Protein AF-A0A9N9YQQ3-F1 (afdb_monomer)

Organism: NCBI:txid160324

Mean predicted aligned error: 7.27 Å

Radius of gyration: 22.2 Å; Cα contacts (8 Å, |Δi|>4): 503; chains: 1; bounding box: 56×52×65 Å

Sequence (344 aa):
MALLLPLSAPSDEVDISMISVTYGNVPRTHCARNVLTLFNVLEKELAWRRQAGKPEGYHVLQTSLPIVALGAEHPLEGEDLAADYFCGEDGLQNVYKAYPHFSPAKDWPKLFEDAGDVAVETVDATAGFTPSKHPAHHEMLRFLRENPENSIIIVAMGPFTGLRPYLAQHGFNHVISTHPIIKPSQVSSHPSAQSYFEQQIKPHVEAGSHLALWTSFFIMATFDQITSLQVTEKEPELSLHDPLTIWYAMTRDQGVWESTAKPEDLRVETTGEWTRGMHVVDKRNRKIADDGSTPTGVSSEAADNILGDDMGWLNPNKGNRINRLVKSPGVDVFREHWIQRVFG

Structure (mmCIF, N/CA/C/O backbone):
data_AF-A0A9N9YQQ3-F1
#
_entry.id   AF-A0A9N9YQQ3-F1
#
loop_
_atom_site.group_PDB
_atom_site.id
_atom_site.type_symbol
_atom_site.label_atom_id
_atom_site.label_alt_id
_atom_site.label_comp_id
_atom_site.label_asym_id
_atom_site.label_entity_id
_atom_site.label_seq_id
_atom_site.pdbx_PDB_ins_code
_atom_site.Cartn_x
_atom_site.Cartn_y
_atom_site.Cartn_z
_atom_site.occupancy
_atom_site.B_iso_or_equiv
_atom_site.auth_seq_id
_atom_site.auth_comp_id
_atom_site.auth_asym_id
_atom_site.auth_atom_id
_atom_site.pdbx_PDB_model_num
ATOM 1 N N . MET A 1 1 ? -4.977 3.570 3.234 1.00 90.56 1 MET A N 1
ATOM 2 C CA . MET A 1 1 ? -5.999 3.364 2.177 1.00 90.56 1 MET A CA 1
ATOM 3 C C . MET A 1 1 ? -5.897 1.996 1.510 1.00 90.56 1 MET A C 1
ATOM 5 O O . MET A 1 1 ? -6.887 1.285 1.519 1.00 90.56 1 MET A O 1
ATOM 9 N N . ALA A 1 2 ? -4.744 1.599 0.955 1.00 93.75 2 ALA A N 1
ATOM 10 C CA . ALA A 1 2 ? -4.643 0.366 0.160 1.00 93.75 2 ALA A CA 1
ATOM 11 C C . ALA A 1 2 ? -5.025 -0.914 0.920 1.00 93.75 2 ALA A C 1
ATOM 13 O O . ALA A 1 2 ? -5.801 -1.706 0.403 1.00 93.75 2 ALA A O 1
ATOM 14 N N . LEU A 1 3 ? -4.576 -1.061 2.175 1.00 96.19 3 LEU A N 1
ATOM 15 C CA . LEU A 1 3 ? -4.931 -2.202 3.031 1.00 96.19 3 LEU A CA 1
ATOM 16 C C . LEU A 1 3 ? -6.437 -2.328 3.305 1.00 96.19 3 LEU A C 1
ATOM 18 O O . LEU A 1 3 ? -6.908 -3.434 3.519 1.00 96.19 3 LEU A O 1
ATOM 22 N N . LEU A 1 4 ? -7.210 -1.236 3.270 1.00 96.25 4 LEU A N 1
ATOM 23 C CA . LEU A 1 4 ? -8.654 -1.303 3.527 1.00 96.25 4 LEU A CA 1
ATOM 24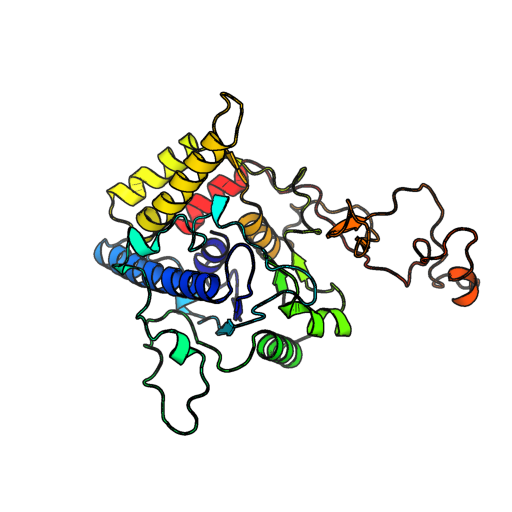 C C . LEU A 1 4 ? -9.404 -2.074 2.438 1.00 96.25 4 LEU A C 1
ATOM 26 O O . LEU A 1 4 ? -10.428 -2.678 2.736 1.00 96.25 4 LEU A O 1
ATOM 30 N N . LEU A 1 5 ? -8.905 -2.067 1.199 1.00 95.12 5 LEU A N 1
ATOM 31 C CA . LEU A 1 5 ? -9.570 -2.713 0.070 1.00 95.12 5 LEU A CA 1
ATOM 32 C C . LEU A 1 5 ? -9.603 -4.252 0.186 1.00 95.12 5 LEU A C 1
ATOM 34 O O . LEU A 1 5 ? -10.697 -4.804 0.152 1.00 95.12 5 LEU A O 1
ATOM 38 N N . PRO A 1 6 ? -8.476 -4.966 0.376 1.00 95.06 6 PRO A N 1
ATOM 39 C CA . PRO A 1 6 ? -8.510 -6.414 0.536 1.00 95.06 6 PRO A CA 1
ATOM 40 C C . PRO A 1 6 ? -9.105 -6.801 1.894 1.00 95.06 6 PRO A C 1
ATOM 42 O O . PRO A 1 6 ? -9.807 -7.796 1.975 1.00 95.06 6 PRO A O 1
ATOM 45 N N . LEU A 1 7 ? -8.913 -5.990 2.946 1.00 95.19 7 LEU A N 1
ATOM 46 C CA . LEU A 1 7 ? -9.498 -6.250 4.268 1.00 95.19 7 LEU A CA 1
ATOM 47 C C . LEU A 1 7 ? -11.031 -6.167 4.288 1.00 95.19 7 LEU A C 1
ATOM 49 O O . LEU A 1 7 ? -11.660 -6.822 5.108 1.00 95.19 7 LEU A O 1
ATOM 53 N N . SER A 1 8 ? -11.640 -5.364 3.414 1.00 94.25 8 SER A N 1
ATOM 54 C CA . SER A 1 8 ? -13.103 -5.257 3.298 1.00 94.25 8 SER A CA 1
ATOM 55 C C . SER A 1 8 ? -13.716 -6.319 2.380 1.00 94.25 8 SER A C 1
ATOM 57 O O . SER A 1 8 ? -14.940 -6.401 2.262 1.00 94.25 8 SER A O 1
ATOM 59 N N . ALA A 1 9 ? -12.892 -7.145 1.733 1.00 92.44 9 ALA A N 1
ATOM 60 C CA . ALA A 1 9 ? -13.360 -8.156 0.803 1.00 92.44 9 ALA A CA 1
ATOM 61 C C . ALA A 1 9 ? -14.051 -9.344 1.516 1.00 92.44 9 ALA A C 1
ATOM 63 O O . ALA A 1 9 ? -13.760 -9.651 2.680 1.00 92.44 9 ALA A O 1
ATOM 64 N N . PRO A 1 10 ? -14.974 -10.031 0.820 1.00 90.38 10 PRO A N 1
ATOM 65 C CA . PRO A 1 10 ? -15.400 -11.382 1.157 1.00 90.38 10 PRO A CA 1
ATOM 66 C C . PRO A 1 10 ? -14.213 -12.345 1.285 1.00 90.38 10 PRO A C 1
ATOM 68 O O . PRO A 1 10 ? -13.192 -12.185 0.616 1.00 90.38 10 PRO A O 1
ATOM 71 N N . SER A 1 11 ? -14.362 -13.364 2.130 1.00 88.31 11 SER A N 1
ATOM 72 C CA . SER A 1 11 ? -13.307 -14.345 2.413 1.00 88.31 11 SER A CA 1
ATOM 73 C C . SER A 1 11 ? -12.993 -15.289 1.246 1.00 88.31 11 SER A C 1
ATOM 75 O O . SER A 1 11 ? -11.980 -15.979 1.282 1.00 88.31 11 SER A O 1
ATOM 77 N N . ASP A 1 12 ? -13.838 -15.334 0.215 1.00 90.12 12 ASP A N 1
ATOM 78 C CA . ASP A 1 12 ? -13.637 -16.108 -1.012 1.00 90.12 12 ASP A CA 1
ATOM 79 C C . ASP A 1 12 ? -12.954 -15.313 -2.138 1.00 90.12 12 ASP A C 1
ATOM 81 O O . ASP A 1 12 ? -12.551 -15.905 -3.138 1.00 90.12 12 ASP A O 1
ATOM 85 N N . GLU A 1 13 ? -12.782 -13.994 -1.985 1.00 90.81 13 GLU A N 1
ATOM 86 C CA . GLU A 1 13 ? -12.113 -13.149 -2.985 1.00 90.81 13 GLU A CA 1
ATOM 87 C C . GLU A 1 13 ? -10.597 -13.033 -2.774 1.00 90.81 13 GLU A C 1
ATOM 89 O O . GLU A 1 13 ? -9.847 -12.900 -3.743 1.00 90.81 13 GLU A O 1
ATOM 94 N N . VAL A 1 14 ? -10.130 -13.028 -1.522 1.00 92.00 14 VAL A N 1
ATOM 95 C CA . VAL A 1 14 ? -8.714 -12.824 -1.194 1.00 92.00 14 VAL A CA 1
ATOM 96 C C . VAL A 1 14 ? -8.347 -13.497 0.124 1.00 92.00 14 VAL A C 1
ATOM 98 O O . VAL A 1 14 ? -9.094 -13.431 1.095 1.00 92.00 14 VAL A O 1
ATOM 101 N N . ASP A 1 15 ? -7.154 -14.087 0.159 1.00 92.06 15 ASP A N 1
ATOM 102 C CA . ASP A 1 15 ? -6.497 -14.552 1.379 1.00 92.06 15 ASP A CA 1
ATOM 103 C C . ASP A 1 15 ? -5.247 -13.695 1.624 1.00 92.06 15 ASP A C 1
ATOM 105 O O . ASP A 1 15 ? -4.371 -13.579 0.761 1.00 92.06 15 ASP A O 1
ATOM 109 N N . ILE A 1 16 ? -5.183 -13.043 2.787 1.00 93.81 16 ILE A N 1
ATOM 110 C CA . ILE A 1 16 ? -4.083 -12.148 3.150 1.00 93.81 16 ILE A CA 1
ATOM 111 C C . ILE A 1 16 ? -3.151 -12.896 4.101 1.00 93.81 16 ILE A C 1
ATOM 113 O O . ILE A 1 16 ? -3.308 -12.841 5.317 1.00 93.81 16 ILE A O 1
ATOM 117 N N . SER A 1 17 ? -2.125 -13.549 3.555 1.00 93.81 17 SER A N 1
ATOM 118 C CA . SER A 1 17 ? -1.187 -14.326 4.377 1.00 93.81 17 SER A CA 1
ATOM 119 C C . SER A 1 17 ? -0.317 -13.443 5.282 1.00 93.81 17 SER A C 1
ATOM 121 O O . SER A 1 17 ? -0.096 -13.768 6.451 1.00 93.81 17 SER A O 1
ATOM 123 N N . MET A 1 18 ? 0.183 -12.308 4.769 1.00 94.50 18 MET A N 1
ATOM 124 C CA . MET A 1 18 ? 0.981 -11.371 5.566 1.00 94.50 18 MET A CA 1
ATOM 125 C C . MET A 1 18 ? 0.889 -9.911 5.109 1.00 94.50 18 MET A C 1
ATOM 127 O O . MET A 1 18 ? 0.704 -9.606 3.933 1.00 94.50 18 MET A O 1
ATOM 131 N N . ILE A 1 19 ? 1.156 -9.008 6.050 1.00 96.50 19 ILE A N 1
ATOM 132 C CA . ILE A 1 19 ? 1.434 -7.587 5.861 1.00 96.50 19 ILE A CA 1
ATOM 133 C C . ILE A 1 19 ? 2.881 -7.337 6.310 1.00 96.50 19 ILE A C 1
ATOM 135 O O . ILE A 1 19 ? 3.200 -7.322 7.500 1.00 96.50 19 ILE A O 1
ATOM 139 N N . SER A 1 20 ? 3.774 -7.137 5.341 1.00 96.38 20 SER A N 1
ATOM 140 C CA . SER A 1 20 ? 5.166 -6.743 5.584 1.00 96.38 20 SER A CA 1
ATOM 141 C C . SER A 1 20 ? 5.276 -5.224 5.720 1.00 96.38 20 SER A C 1
ATOM 143 O O . SER A 1 20 ? 4.912 -4.495 4.798 1.00 96.38 20 SER A O 1
ATOM 145 N N . VAL A 1 21 ? 5.842 -4.739 6.826 1.00 96.50 21 VAL A N 1
ATOM 146 C CA . VAL A 1 21 ? 5.986 -3.301 7.103 1.00 96.50 21 VAL A CA 1
ATOM 147 C C . VAL A 1 21 ? 7.436 -2.853 6.950 1.00 96.50 21 VAL A C 1
ATOM 149 O O . VAL A 1 21 ? 8.302 -3.295 7.697 1.00 96.50 21 VAL A O 1
ATOM 152 N N . THR A 1 22 ? 7.711 -1.927 6.035 1.00 95.00 22 THR A N 1
ATOM 153 C CA . THR A 1 22 ? 9.050 -1.350 5.809 1.00 95.00 22 THR A CA 1
ATOM 154 C C . THR A 1 22 ? 9.044 0.164 6.035 1.00 95.00 22 THR A C 1
ATOM 156 O O . THR A 1 22 ? 7.980 0.788 6.067 1.00 95.00 22 THR A O 1
ATOM 159 N N . TYR A 1 23 ? 10.226 0.758 6.205 1.00 93.44 23 TYR A N 1
ATOM 160 C CA . TYR A 1 23 ? 10.408 2.210 6.110 1.00 93.44 23 TYR A CA 1
ATOM 161 C C . TYR A 1 23 ? 9.963 2.739 4.735 1.00 93.44 23 TYR A C 1
ATOM 163 O O . TYR A 1 23 ? 9.916 1.989 3.756 1.00 93.44 23 TYR A O 1
ATOM 171 N N . GLY A 1 24 ? 9.645 4.027 4.658 1.00 90.19 24 GLY A N 1
ATOM 172 C CA . GLY A 1 24 ? 9.222 4.685 3.424 1.00 90.19 24 GLY A CA 1
ATOM 173 C C . GLY A 1 24 ? 9.066 6.178 3.659 1.00 90.19 24 GLY A C 1
ATOM 174 O O . GLY A 1 24 ? 9.981 6.804 4.166 1.00 90.19 24 GLY A O 1
ATOM 175 N N . ASN A 1 25 ? 7.892 6.730 3.357 1.00 89.56 25 ASN A N 1
ATOM 176 C CA . ASN A 1 25 ? 7.567 8.145 3.600 1.00 89.56 25 ASN A CA 1
ATOM 177 C C . ASN A 1 25 ? 7.836 8.610 5.041 1.00 89.56 25 ASN A C 1
ATOM 179 O O . ASN A 1 25 ? 8.095 9.788 5.269 1.00 89.56 25 ASN A O 1
ATOM 183 N N . VAL A 1 26 ? 7.750 7.687 5.998 1.00 92.62 26 VAL A N 1
ATOM 184 C CA . VAL A 1 26 ? 8.093 7.888 7.405 1.00 92.62 26 VAL A CA 1
ATOM 185 C C . VAL A 1 26 ? 8.910 6.694 7.916 1.00 92.62 26 VAL A C 1
ATOM 187 O O . VAL A 1 26 ? 8.900 5.626 7.284 1.00 92.62 26 VAL A O 1
ATOM 190 N N . PRO A 1 27 ? 9.603 6.830 9.064 1.00 94.19 27 PRO A N 1
ATOM 191 C CA . PRO A 1 27 ? 10.321 5.721 9.684 1.00 94.19 27 PRO A CA 1
ATOM 192 C C . PRO A 1 27 ? 9.448 4.474 9.882 1.00 94.19 27 PRO A C 1
ATOM 194 O O . PRO A 1 27 ? 8.249 4.568 10.164 1.00 94.19 27 PRO A O 1
ATOM 197 N N . ARG A 1 28 ? 10.063 3.282 9.813 1.00 94.56 28 ARG A N 1
ATOM 198 C CA . ARG A 1 28 ? 9.365 1.984 9.940 1.00 94.56 28 ARG A CA 1
ATOM 199 C C . ARG A 1 28 ? 8.483 1.897 11.194 1.00 94.56 28 ARG A C 1
ATOM 201 O O . ARG A 1 28 ? 7.435 1.257 11.164 1.00 94.56 28 ARG A O 1
ATOM 208 N N . THR A 1 29 ? 8.888 2.530 12.293 1.00 94.12 29 THR A N 1
ATOM 209 C CA . THR A 1 29 ? 8.128 2.577 13.553 1.00 94.12 29 THR A CA 1
ATOM 210 C C . THR A 1 29 ? 6.772 3.270 13.397 1.00 94.12 29 THR A C 1
ATOM 212 O O . THR A 1 29 ? 5.775 2.761 13.909 1.00 94.12 29 THR A O 1
ATOM 215 N N . HIS A 1 30 ? 6.705 4.372 12.645 1.00 95.06 30 HIS A N 1
ATOM 216 C CA . HIS A 1 30 ? 5.452 5.047 12.299 1.00 95.06 30 HIS A CA 1
ATOM 217 C C . HIS A 1 30 ? 4.619 4.199 11.333 1.00 95.06 30 HIS A C 1
ATOM 219 O O . HIS A 1 30 ? 3.429 4.001 11.571 1.00 95.06 30 HIS A O 1
ATOM 225 N N . CYS A 1 31 ? 5.238 3.588 10.315 1.00 95.38 31 CYS A N 1
ATOM 226 C CA . CYS A 1 31 ? 4.540 2.655 9.421 1.00 95.38 31 CYS A CA 1
ATOM 227 C C . CYS A 1 31 ? 3.879 1.497 10.194 1.00 95.38 31 CYS A C 1
ATOM 229 O O . CYS A 1 31 ? 2.714 1.179 9.965 1.00 95.38 31 CYS A O 1
ATOM 231 N N . ALA A 1 32 ? 4.596 0.889 11.143 1.00 95.75 32 ALA A N 1
ATOM 232 C CA . ALA A 1 32 ? 4.079 -0.209 11.958 1.00 95.75 32 ALA A CA 1
ATOM 233 C C . ALA A 1 32 ? 2.940 0.260 12.865 1.00 95.75 32 ALA A C 1
ATOM 235 O O . ALA A 1 32 ? 1.876 -0.358 12.8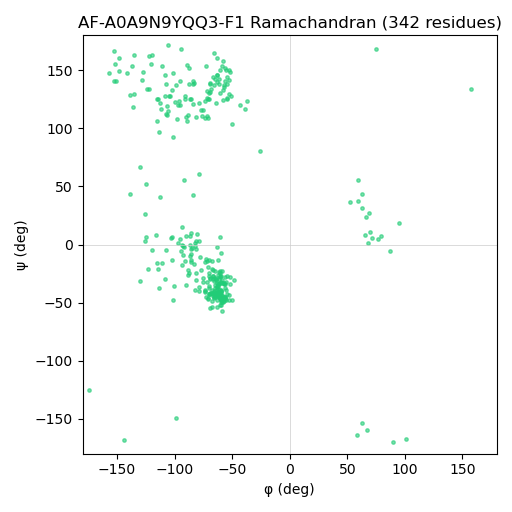98 1.00 95.75 32 ALA A O 1
ATOM 236 N N . ARG A 1 33 ? 3.113 1.404 13.533 1.00 95.38 33 ARG A N 1
ATOM 237 C CA . ARG A 1 33 ? 2.059 1.995 14.358 1.00 95.38 33 ARG A CA 1
ATOM 238 C C . ARG A 1 33 ? 0.814 2.357 13.540 1.00 95.38 33 ARG A C 1
ATOM 240 O O . ARG A 1 33 ? -0.289 2.200 14.060 1.00 95.38 33 ARG A O 1
ATOM 247 N N . ASN A 1 34 ? 0.952 2.763 12.276 1.00 96.50 34 ASN A N 1
ATOM 248 C CA . ASN A 1 34 ? -0.177 2.997 11.366 1.00 96.50 34 ASN A CA 1
ATOM 249 C C . ASN A 1 34 ? -0.953 1.713 11.059 1.00 96.50 34 ASN A C 1
ATOM 251 O O . ASN A 1 34 ? -2.181 1.733 11.087 1.00 96.50 34 ASN A O 1
ATOM 255 N N . VAL A 1 35 ? -0.260 0.595 10.821 1.00 96.44 35 VAL A N 1
ATOM 256 C CA . VAL A 1 35 ? -0.905 -0.715 10.617 1.00 96.44 35 VAL A CA 1
ATOM 257 C C . VAL A 1 35 ? -1.657 -1.157 11.874 1.00 96.44 35 VAL A C 1
ATOM 259 O O . VAL A 1 35 ? -2.810 -1.558 11.784 1.00 96.44 35 VAL A O 1
ATOM 262 N N . LEU A 1 36 ? -1.061 -1.017 13.059 1.00 95.12 36 LEU A N 1
ATOM 263 C CA . LEU A 1 36 ? -1.740 -1.356 14.316 1.00 95.12 36 LEU A CA 1
ATOM 264 C C . LEU A 1 36 ? -2.937 -0.436 14.597 1.00 95.12 36 LEU A C 1
ATOM 266 O O . LEU A 1 36 ? -3.992 -0.894 15.020 1.00 95.12 36 LEU A O 1
ATOM 270 N N . THR A 1 37 ? -2.791 0.862 14.321 1.00 95.94 37 THR A N 1
ATOM 271 C CA . THR A 1 37 ? -3.887 1.838 14.433 1.00 95.94 37 THR A CA 1
ATOM 272 C C . THR A 1 37 ? -5.043 1.465 13.506 1.00 95.94 37 THR A C 1
ATOM 274 O O . THR A 1 37 ? -6.193 1.549 13.919 1.00 95.94 37 THR A O 1
ATOM 277 N N . LEU A 1 38 ? -4.755 1.005 12.283 1.00 96.56 38 LEU A N 1
ATOM 278 C CA . LEU A 1 38 ? -5.773 0.509 11.356 1.00 96.56 38 LEU A CA 1
ATOM 279 C C . LEU A 1 38 ? -6.581 -0.642 11.973 1.00 96.56 38 LEU A C 1
ATOM 281 O O . LEU A 1 38 ? -7.807 -0.588 11.945 1.00 96.56 38 LEU A O 1
ATOM 285 N N . PHE A 1 39 ? -5.928 -1.645 12.565 1.00 95.62 39 PHE A N 1
ATOM 286 C CA . PHE A 1 39 ? -6.636 -2.756 13.210 1.00 95.62 39 PHE A CA 1
ATOM 287 C C . PHE A 1 39 ? -7.487 -2.302 14.406 1.00 95.62 39 PHE A C 1
ATOM 289 O O . PHE A 1 39 ? -8.652 -2.681 14.492 1.00 95.62 39 PHE A O 1
ATOM 296 N N . ASN A 1 40 ? -6.978 -1.400 15.251 1.00 94.69 40 ASN A N 1
ATOM 297 C CA . ASN A 1 40 ? -7.758 -0.812 16.348 1.00 94.69 40 ASN A CA 1
ATOM 298 C C . ASN A 1 40 ? -8.985 -0.022 15.857 1.00 94.69 40 ASN A C 1
ATOM 300 O O . ASN A 1 40 ? -10.035 -0.017 16.501 1.00 94.69 40 ASN A O 1
ATOM 304 N N . VAL A 1 41 ? -8.853 0.698 14.737 1.00 96.25 41 VAL A N 1
ATOM 305 C CA . VAL A 1 41 ? -9.969 1.426 14.113 1.00 96.25 41 VAL A CA 1
ATOM 306 C C . VAL A 1 41 ? -11.005 0.442 13.582 1.00 96.25 41 VAL A C 1
ATOM 308 O O . VAL A 1 41 ? -12.194 0.650 13.810 1.00 96.25 41 VAL A O 1
ATOM 311 N N . LEU A 1 42 ? -10.569 -0.633 12.919 1.00 95.69 42 LEU A N 1
ATOM 312 C CA . LEU A 1 42 ? -11.461 -1.669 12.400 1.00 95.69 42 LEU A CA 1
ATOM 313 C C . LEU A 1 42 ? -12.198 -2.403 13.521 1.00 95.69 42 LEU A C 1
ATOM 315 O O . LEU A 1 42 ? -13.402 -2.592 13.416 1.00 95.69 42 LEU A O 1
ATOM 319 N N . GLU A 1 43 ? -11.534 -2.736 14.627 1.00 94.00 43 GLU A N 1
ATOM 320 C CA . GLU A 1 43 ? -12.188 -3.337 15.796 1.00 94.00 43 GLU A CA 1
ATOM 321 C C . GLU A 1 43 ? -13.354 -2.462 16.294 1.00 94.00 43 GLU A C 1
ATOM 323 O O . GLU A 1 43 ? -14.480 -2.936 16.479 1.00 94.00 43 GLU A O 1
ATOM 328 N N . LYS A 1 44 ? -13.110 -1.153 16.441 1.00 95.06 44 LYS A N 1
ATOM 329 C CA . LYS A 1 44 ? -14.133 -0.183 16.858 1.00 95.06 44 LYS A CA 1
ATOM 330 C C . LYS A 1 44 ? -15.237 -0.031 15.816 1.00 95.06 44 LYS A C 1
ATOM 332 O O . LYS A 1 44 ? -16.409 0.029 16.182 1.00 95.06 44 LYS A O 1
ATOM 337 N N . GLU A 1 45 ? -14.881 0.018 14.536 1.00 96.44 45 GLU A N 1
ATOM 338 C CA . GLU A 1 45 ? -15.828 0.093 13.421 1.00 96.44 45 GLU A CA 1
ATOM 339 C C . GLU A 1 45 ? -16.771 -1.116 13.409 1.00 96.44 45 GLU A C 1
ATOM 341 O O . GLU A 1 45 ? -17.986 -0.940 13.348 1.00 96.44 45 GLU A O 1
ATOM 346 N N . LEU A 1 46 ? -16.239 -2.334 13.534 1.00 94.62 46 LEU A N 1
ATOM 347 C CA . LEU A 1 46 ? -17.030 -3.566 13.552 1.00 94.62 46 LEU A CA 1
ATOM 348 C C . LEU A 1 46 ? -17.937 -3.635 14.786 1.00 94.62 46 LEU A C 1
ATOM 350 O O . LEU A 1 46 ? -19.112 -3.994 14.676 1.00 94.62 46 LEU A O 1
ATOM 354 N N . ALA A 1 47 ? -17.436 -3.226 15.956 1.00 94.62 47 ALA A N 1
ATOM 355 C CA . ALA A 1 47 ? -18.246 -3.131 17.167 1.00 94.62 47 ALA A CA 1
ATOM 356 C C . ALA A 1 47 ? -19.410 -2.136 17.004 1.00 94.62 47 ALA A C 1
ATOM 358 O O . ALA A 1 47 ? -20.544 -2.453 17.371 1.00 94.62 47 ALA A O 1
ATOM 359 N N . TRP A 1 48 ? -19.154 -0.964 16.416 1.00 96.31 48 TRP A N 1
ATOM 360 C CA . TRP A 1 48 ? -20.188 0.027 16.117 1.00 96.31 48 TRP A CA 1
ATOM 361 C C . TRP A 1 48 ? -21.201 -0.489 15.083 1.00 96.31 48 TRP A C 1
ATOM 363 O O . TRP A 1 48 ? -22.405 -0.380 15.317 1.00 96.31 48 TRP A O 1
ATOM 373 N N . ARG A 1 49 ? -20.752 -1.120 13.986 1.00 95.75 49 ARG A N 1
ATOM 374 C CA . ARG A 1 49 ? -21.636 -1.716 12.964 1.00 95.75 49 ARG A CA 1
ATOM 375 C C . ARG A 1 49 ? -22.587 -2.741 13.581 1.00 95.75 49 ARG A C 1
ATOM 377 O O . ARG A 1 49 ? -23.793 -2.664 13.340 1.00 95.75 49 ARG A O 1
ATOM 384 N N . ARG A 1 50 ? -22.072 -3.627 14.444 1.00 95.06 50 ARG A N 1
ATOM 385 C CA . ARG A 1 50 ? -22.865 -4.630 15.174 1.00 95.06 50 ARG A CA 1
ATOM 386 C C . ARG A 1 50 ? -23.915 -3.990 16.081 1.00 95.06 50 ARG A C 1
ATOM 388 O O . ARG A 1 50 ? -25.071 -4.404 16.065 1.00 95.06 50 ARG A O 1
ATOM 395 N N . GLN A 1 51 ? -23.538 -2.965 16.846 1.00 96.19 51 GLN A N 1
ATOM 396 C CA . GLN A 1 51 ? -24.466 -2.233 17.720 1.00 96.19 51 GLN A CA 1
ATOM 397 C C . GLN A 1 51 ? -25.544 -1.479 16.928 1.00 96.19 51 GLN A C 1
ATOM 399 O O . GLN A 1 51 ? -26.687 -1.395 17.371 1.00 96.19 51 GLN A O 1
ATOM 404 N N . ALA A 1 52 ? -25.195 -0.963 15.749 1.00 94.69 52 ALA A N 1
ATOM 405 C CA . ALA A 1 52 ? -26.102 -0.246 14.860 1.00 94.69 52 ALA A CA 1
ATOM 406 C C . ALA A 1 52 ? -26.968 -1.166 13.972 1.00 94.69 52 ALA A C 1
ATOM 408 O O . ALA A 1 52 ? -27.762 -0.659 13.180 1.00 94.69 52 ALA A O 1
ATOM 409 N N . GLY A 1 53 ? -26.815 -2.495 14.061 1.00 94.19 53 GLY A N 1
ATOM 410 C CA . GLY A 1 53 ? -27.537 -3.458 13.219 1.00 94.19 53 GLY A CA 1
ATOM 411 C C . GLY A 1 53 ? -27.158 -3.400 11.734 1.00 94.19 53 GLY A C 1
ATOM 412 O O . GLY A 1 53 ? -27.962 -3.772 10.880 1.00 94.19 53 GLY A O 1
ATOM 413 N N . LYS A 1 54 ? -25.958 -2.903 11.412 1.00 91.69 54 LYS A N 1
ATOM 414 C CA . LYS A 1 54 ? -25.421 -2.843 10.046 1.00 91.69 54 LYS A CA 1
ATOM 415 C C . LYS A 1 54 ? -24.661 -4.130 9.706 1.00 91.69 54 LYS A C 1
ATOM 417 O O . LYS A 1 54 ? -24.129 -4.767 10.616 1.00 91.69 54 LYS A O 1
ATOM 422 N N . PRO A 1 55 ? -24.544 -4.497 8.416 1.00 90.81 55 PRO A N 1
ATOM 423 C CA . PRO A 1 55 ? -23.606 -5.531 7.997 1.00 90.81 55 PRO A CA 1
ATOM 424 C C . PRO A 1 55 ? -22.193 -5.194 8.486 1.00 90.81 55 PRO A C 1
ATOM 426 O O . PRO A 1 55 ? -21.687 -4.101 8.224 1.00 90.81 55 PRO A O 1
ATOM 429 N N . GLU A 1 56 ? -21.563 -6.123 9.209 1.00 88.94 56 GLU A N 1
ATOM 430 C CA . GLU A 1 56 ? -20.206 -5.921 9.732 1.00 88.94 56 GLU A CA 1
ATOM 431 C C . GLU A 1 56 ? -19.193 -5.759 8.587 1.00 88.94 56 GLU A C 1
ATOM 433 O O . GLU A 1 56 ? -18.322 -4.896 8.660 1.00 88.94 56 GLU A O 1
ATOM 438 N N . GLY A 1 57 ? -19.365 -6.510 7.491 1.00 90.38 57 GLY A N 1
ATOM 439 C CA . GLY A 1 57 ? -18.401 -6.539 6.391 1.00 90.38 57 GLY A CA 1
ATOM 440 C C . GLY A 1 57 ? -17.081 -7.180 6.823 1.00 90.38 57 GLY A C 1
ATOM 441 O O . GLY A 1 57 ? -17.041 -7.915 7.809 1.00 90.38 57 GLY A O 1
ATOM 442 N N . TYR A 1 58 ? -16.001 -6.909 6.082 1.00 93.06 58 TYR A N 1
ATOM 443 C CA . TYR A 1 58 ? -14.636 -7.323 6.447 1.00 93.06 58 TYR A CA 1
ATOM 444 C C . TYR A 1 58 ? -14.491 -8.827 6.753 1.00 93.06 58 TYR A C 1
ATOM 446 O O . TYR A 1 58 ? -13.742 -9.227 7.643 1.00 93.06 58 TYR A O 1
ATOM 454 N N . HIS A 1 59 ? -15.219 -9.682 6.024 1.00 89.75 59 HIS A N 1
ATOM 455 C CA . HIS A 1 59 ? -15.304 -11.117 6.320 1.00 89.75 59 HIS A CA 1
ATOM 456 C C . HIS A 1 59 ? -13.948 -11.830 6.252 1.00 89.75 59 HIS A C 1
ATOM 458 O O . HIS A 1 59 ? -13.744 -12.793 6.985 1.00 89.75 59 HIS A O 1
ATOM 464 N N . VAL A 1 60 ? -12.996 -11.337 5.450 1.00 89.31 60 VAL A N 1
ATOM 465 C CA . VAL A 1 60 ? -11.628 -11.881 5.427 1.00 89.31 60 VAL A CA 1
ATOM 466 C C . VAL A 1 60 ? -10.956 -11.843 6.806 1.00 89.31 60 VAL A C 1
ATOM 468 O O . VAL A 1 60 ? -10.242 -12.775 7.163 1.00 89.31 60 VAL A O 1
ATOM 471 N N . LEU A 1 61 ? -11.246 -10.828 7.632 1.00 87.50 61 LEU A N 1
ATOM 472 C CA . LEU A 1 61 ? -10.726 -10.721 9.001 1.00 87.50 61 LEU A CA 1
ATOM 473 C C . LEU A 1 61 ? -11.383 -11.701 9.976 1.00 87.50 61 LEU A C 1
ATOM 475 O O . LEU A 1 61 ? -10.865 -11.923 11.067 1.00 87.50 61 LEU A O 1
ATOM 479 N N . GLN A 1 62 ? -12.517 -12.289 9.595 1.00 82.19 62 GLN A N 1
ATOM 480 C CA . GLN A 1 62 ? -13.204 -13.313 10.379 1.00 82.19 62 GLN A CA 1
ATOM 481 C C . GLN A 1 62 ? -12.686 -14.721 10.053 1.00 82.19 62 GLN A C 1
ATOM 483 O O . GLN A 1 62 ? -12.847 -15.632 10.863 1.00 82.19 62 GLN A O 1
ATOM 488 N N . THR A 1 63 ? -12.071 -14.911 8.881 1.00 82.62 63 THR A N 1
ATOM 489 C CA . THR A 1 63 ? -11.604 -16.222 8.398 1.00 82.62 63 THR A CA 1
ATOM 490 C C . THR A 1 63 ? -10.090 -16.380 8.409 1.00 82.62 63 THR A C 1
ATOM 492 O O . THR A 1 63 ? -9.601 -17.495 8.565 1.00 82.62 63 THR A O 1
ATOM 495 N N . SER A 1 64 ? -9.345 -15.289 8.247 1.00 79.19 64 SER A N 1
ATOM 496 C CA . SER A 1 64 ? -7.884 -15.288 8.183 1.00 79.19 64 SER A CA 1
ATOM 497 C C . SER A 1 64 ? -7.324 -14.103 8.963 1.00 79.19 64 SER A C 1
ATOM 499 O O . SER A 1 64 ? -7.726 -12.960 8.745 1.00 79.19 64 SER A O 1
ATOM 501 N N . LEU A 1 65 ? -6.381 -14.372 9.865 1.00 87.31 65 LEU A N 1
ATOM 502 C CA . LEU A 1 65 ? -5.636 -13.332 10.567 1.00 87.31 65 LEU A CA 1
ATOM 503 C C . LEU A 1 65 ? -4.290 -13.147 9.862 1.00 87.31 65 LEU A C 1
ATOM 505 O O . LEU A 1 65 ? -3.427 -14.019 9.996 1.00 87.31 65 LEU A O 1
ATOM 509 N N . PRO A 1 66 ? -4.076 -12.040 9.129 1.00 93.38 66 PRO A N 1
ATOM 510 C CA . PRO A 1 66 ? -2.813 -11.821 8.446 1.00 93.38 66 PRO A CA 1
ATOM 511 C C . PRO A 1 66 ? -1.664 -11.747 9.450 1.00 93.38 66 PRO A C 1
ATOM 513 O O . PRO A 1 66 ? -1.784 -11.144 10.523 1.00 93.38 66 PRO A O 1
ATOM 516 N N . ILE A 1 67 ? -0.513 -12.302 9.077 1.00 95.00 67 ILE A N 1
ATOM 517 C CA . ILE A 1 67 ? 0.716 -12.079 9.835 1.00 95.00 67 ILE A CA 1
ATOM 518 C C . ILE A 1 67 ? 1.186 -10.644 9.601 1.00 95.00 67 ILE A C 1
ATOM 520 O O . ILE A 1 67 ? 1.410 -10.250 8.463 1.00 95.00 67 ILE A O 1
ATOM 524 N N . VAL A 1 68 ? 1.416 -9.855 10.646 1.00 96.69 68 VAL A N 1
ATOM 525 C CA . VAL A 1 68 ? 2.115 -8.566 10.520 1.00 96.69 68 VAL A CA 1
ATOM 526 C C . VAL A 1 68 ? 3.578 -8.792 10.863 1.00 96.69 68 VAL A C 1
ATOM 528 O O . VAL A 1 68 ? 3.887 -9.265 11.952 1.00 96.69 68 VAL A O 1
ATOM 531 N N . ALA A 1 69 ? 4.492 -8.453 9.957 1.00 96.19 69 ALA A N 1
ATOM 532 C CA . ALA A 1 69 ? 5.926 -8.638 10.173 1.00 96.19 69 ALA A CA 1
ATOM 533 C C . ALA A 1 69 ? 6.709 -7.355 9.896 1.00 96.19 69 ALA A C 1
ATOM 535 O O . ALA A 1 69 ? 6.428 -6.618 8.946 1.00 96.19 69 ALA A O 1
ATOM 536 N N . LEU A 1 70 ? 7.726 -7.100 10.719 1.00 96.25 70 LEU A N 1
ATOM 537 C CA . LEU A 1 70 ? 8.575 -5.920 10.600 1.00 96.25 70 LEU A CA 1
ATOM 538 C C . LEU A 1 70 ? 9.726 -6.190 9.622 1.00 96.25 70 LEU A C 1
ATOM 540 O O . LEU A 1 70 ? 10.461 -7.170 9.742 1.00 96.25 70 LEU A O 1
ATOM 544 N N . GLY A 1 71 ? 9.846 -5.332 8.616 1.00 95.12 71 GLY A N 1
ATOM 545 C CA . GLY A 1 71 ? 10.862 -5.362 7.570 1.00 95.12 71 GLY A CA 1
ATOM 546 C C . GLY A 1 71 ? 12.014 -4.392 7.835 1.00 95.12 71 GLY A C 1
ATOM 547 O O . GLY A 1 71 ? 12.375 -4.127 8.979 1.00 95.12 71 GLY A O 1
ATOM 548 N N . ALA A 1 72 ? 12.605 -3.873 6.759 1.00 93.88 72 ALA A N 1
ATOM 549 C CA . ALA A 1 72 ? 13.776 -3.003 6.827 1.00 93.88 72 ALA A CA 1
ATOM 550 C C . ALA A 1 72 ? 13.472 -1.646 7.484 1.00 93.88 72 ALA A C 1
ATOM 552 O O . ALA A 1 72 ? 12.398 -1.075 7.281 1.00 93.88 72 ALA A O 1
ATOM 553 N N . GLU A 1 73 ? 14.437 -1.126 8.245 1.00 92.81 73 GLU A N 1
ATOM 554 C CA . GLU A 1 73 ? 14.375 0.193 8.897 1.00 92.81 73 GLU A CA 1
ATOM 555 C C . GLU A 1 73 ? 14.884 1.337 8.021 1.00 92.81 73 GLU A C 1
ATOM 557 O O . GLU A 1 73 ? 14.433 2.462 8.198 1.00 92.81 73 GLU A O 1
ATOM 562 N N . HIS A 1 74 ? 15.776 1.026 7.081 1.00 92.25 74 HIS A N 1
ATOM 563 C CA . HIS A 1 74 ? 16.550 1.981 6.288 1.00 92.25 74 HIS A CA 1
ATOM 564 C C . HIS A 1 74 ? 16.816 1.405 4.888 1.00 92.25 74 HIS A C 1
ATOM 566 O O . HIS A 1 74 ? 16.717 0.180 4.710 1.00 92.25 74 HIS A O 1
ATOM 572 N N . PRO A 1 75 ? 17.159 2.233 3.883 1.00 91.56 75 PRO A N 1
ATOM 573 C CA . PRO A 1 75 ? 17.589 1.745 2.577 1.00 91.56 75 PRO A CA 1
ATOM 574 C C . PRO A 1 75 ? 18.878 0.929 2.652 1.00 91.56 75 PRO A C 1
ATOM 576 O O . PRO A 1 75 ? 19.649 1.025 3.601 1.00 91.56 75 PRO A O 1
ATOM 579 N N . LEU A 1 76 ? 19.123 0.120 1.613 1.00 89.19 76 LEU A N 1
ATOM 580 C CA . LEU A 1 76 ? 20.397 -0.602 1.468 1.00 89.19 76 LEU A CA 1
ATOM 581 C C . LEU A 1 76 ? 21.580 0.363 1.346 1.00 89.19 76 LEU A C 1
ATOM 583 O O . LEU A 1 76 ? 22.684 0.050 1.778 1.00 89.19 76 LEU A O 1
ATOM 587 N N . GLU A 1 77 ? 21.336 1.505 0.711 1.00 85.62 77 GLU A N 1
ATOM 588 C CA . GLU A 1 77 ? 22.306 2.557 0.461 1.00 85.62 77 GLU A CA 1
ATOM 589 C C . GLU A 1 77 ? 21.562 3.878 0.238 1.00 85.62 77 GLU A C 1
ATOM 591 O O . GLU A 1 77 ? 20.481 3.888 -0.357 1.00 85.62 77 GLU A O 1
ATOM 596 N N . GLY A 1 78 ? 22.170 4.990 0.649 1.00 82.06 78 GLY A N 1
ATOM 597 C CA . GLY A 1 78 ? 21.624 6.334 0.477 1.00 82.06 78 GLY A CA 1
ATOM 598 C C . GLY A 1 78 ? 20.976 6.877 1.746 1.00 82.06 78 GLY A C 1
ATOM 599 O O . GLY A 1 78 ? 21.176 6.344 2.836 1.00 82.06 78 GLY A O 1
ATOM 600 N N . GLU A 1 79 ? 20.240 7.972 1.587 1.00 80.06 79 GLU A N 1
ATOM 601 C CA . GLU A 1 79 ? 19.555 8.658 2.681 1.00 80.06 79 GLU A CA 1
ATOM 602 C C . GLU A 1 79 ? 18.166 8.067 2.928 1.00 80.06 79 GLU A C 1
ATOM 604 O O . GLU A 1 79 ? 17.521 7.539 2.015 1.00 80.06 79 GLU A O 1
ATOM 609 N N . ASP A 1 80 ? 17.703 8.171 4.173 1.00 81.50 80 ASP A N 1
ATOM 610 C CA . ASP A 1 80 ? 16.343 7.796 4.529 1.00 81.50 80 ASP A CA 1
ATOM 611 C C . ASP A 1 80 ? 15.330 8.652 3.769 1.00 81.50 80 ASP A C 1
ATOM 613 O O . ASP A 1 80 ? 15.470 9.867 3.622 1.00 81.50 80 ASP A O 1
ATOM 617 N N . LEU A 1 81 ? 14.272 7.996 3.301 1.00 75.81 81 LEU A N 1
ATOM 618 C CA . LEU A 1 81 ? 13.137 8.687 2.715 1.00 75.81 81 LEU A CA 1
ATOM 619 C C . LEU A 1 81 ? 12.395 9.445 3.824 1.00 75.81 81 LEU A C 1
ATOM 621 O O . LEU A 1 81 ? 12.076 8.878 4.868 1.00 75.81 81 LEU A O 1
ATOM 625 N N . ALA A 1 82 ? 12.095 10.717 3.577 1.00 75.19 82 ALA A N 1
ATOM 626 C CA . ALA A 1 82 ? 11.273 11.539 4.454 1.00 75.19 82 ALA A CA 1
ATOM 627 C C . ALA A 1 82 ? 10.273 12.336 3.611 1.00 75.19 82 ALA A C 1
ATOM 629 O O . ALA A 1 82 ? 10.645 13.132 2.749 1.00 75.19 82 ALA A O 1
ATOM 630 N N . ALA A 1 83 ? 8.988 12.087 3.843 1.00 76.12 83 ALA A N 1
ATOM 631 C CA . ALA A 1 83 ? 7.876 12.820 3.245 1.00 76.12 83 ALA A CA 1
ATOM 632 C C . ALA A 1 83 ? 6.927 13.362 4.328 1.00 76.12 83 ALA A C 1
ATOM 634 O O . ALA A 1 83 ? 5.739 13.568 4.085 1.00 76.12 83 ALA A O 1
ATOM 635 N N . ASP A 1 84 ? 7.454 13.595 5.528 1.00 77.50 84 ASP A N 1
ATOM 636 C CA . ASP A 1 84 ? 6.753 14.185 6.670 1.00 77.50 84 ASP A CA 1
ATOM 637 C C . ASP A 1 84 ? 6.245 15.607 6.383 1.00 77.50 84 ASP A C 1
ATOM 639 O O . ASP A 1 84 ? 5.176 15.985 6.858 1.00 77.50 84 ASP A O 1
ATOM 643 N N . TYR A 1 85 ? 6.933 16.361 5.520 1.00 78.44 85 TYR A N 1
ATOM 644 C CA . TYR A 1 85 ? 6.449 17.650 5.012 1.00 78.44 85 TYR A CA 1
ATOM 645 C C . TYR A 1 85 ? 5.114 17.541 4.256 1.00 78.44 85 TYR A C 1
ATOM 647 O O . TYR A 1 85 ? 4.380 18.523 4.173 1.00 78.44 85 TYR A O 1
ATOM 655 N N . PHE A 1 86 ? 4.812 16.381 3.661 1.00 81.38 86 PHE A N 1
ATOM 656 C CA . PHE A 1 86 ? 3.585 16.151 2.899 1.00 81.38 86 PHE A CA 1
ATOM 657 C C . PHE A 1 86 ? 2.563 15.363 3.715 1.00 81.38 86 PHE A C 1
ATOM 659 O O . PHE A 1 86 ? 1.405 15.753 3.780 1.00 81.38 86 PHE A O 1
ATOM 666 N N . CYS A 1 87 ? 2.983 14.273 4.355 1.00 80.94 87 CYS A N 1
ATOM 667 C CA . CYS A 1 87 ? 2.098 13.351 5.062 1.00 80.94 87 CYS A CA 1
ATOM 668 C C . CYS A 1 87 ? 2.011 13.603 6.577 1.00 80.94 87 CYS A C 1
ATOM 670 O O . CYS A 1 87 ? 1.354 12.826 7.261 1.00 80.94 87 CYS A O 1
ATOM 672 N N . GLY A 1 88 ? 2.683 14.614 7.131 1.00 88.00 88 GLY A N 1
ATOM 673 C CA . GLY A 1 88 ? 2.842 14.797 8.578 1.00 88.00 88 GLY A CA 1
ATOM 674 C C . GLY A 1 88 ? 3.848 13.823 9.211 1.00 88.00 88 GLY A C 1
ATOM 675 O O . GLY A 1 88 ? 4.251 12.835 8.599 1.00 88.00 88 GLY A O 1
ATOM 676 N N . GLU A 1 89 ? 4.232 14.076 10.468 1.00 89.31 89 GLU A N 1
ATOM 677 C CA . GLU A 1 89 ? 5.277 13.312 11.185 1.00 89.31 89 GLU A CA 1
ATOM 678 C C . GLU A 1 89 ? 4.970 11.808 11.290 1.00 89.31 89 GLU A C 1
ATOM 680 O O . GLU A 1 89 ? 5.873 10.975 11.276 1.00 89.31 89 GLU A O 1
ATOM 685 N N . ASP A 1 90 ? 3.692 11.442 11.404 1.00 91.25 90 ASP A N 1
ATOM 686 C CA . ASP A 1 90 ? 3.253 10.046 11.486 1.00 91.25 90 ASP A CA 1
ATOM 687 C C . ASP A 1 90 ? 2.900 9.417 10.132 1.00 91.25 90 ASP A C 1
ATOM 689 O O . ASP A 1 90 ? 2.544 8.237 10.070 1.00 91.25 90 ASP A O 1
ATOM 693 N N . GLY A 1 91 ? 3.000 10.179 9.044 1.00 91.50 91 GLY A N 1
ATOM 694 C CA . GLY A 1 91 ? 2.651 9.734 7.702 1.00 91.50 91 GLY A CA 1
ATOM 695 C C . GLY A 1 91 ? 1.145 9.696 7.423 1.00 91.50 91 GLY A C 1
ATOM 696 O O . GLY A 1 91 ? 0.759 9.240 6.348 1.00 91.50 91 GLY A O 1
ATOM 697 N N . LEU A 1 92 ? 0.302 10.149 8.362 1.00 93.69 92 LEU A N 1
ATOM 698 C CA . LEU A 1 92 ? -1.159 10.238 8.255 1.00 93.69 92 LEU A CA 1
ATOM 699 C C . LEU A 1 92 ? -1.694 11.555 8.855 1.00 93.69 92 LEU A C 1
ATOM 701 O O . LEU A 1 92 ? -2.696 11.576 9.565 1.00 93.69 92 LEU A O 1
ATOM 705 N N . GLN A 1 93 ? -1.033 12.670 8.559 1.00 92.81 93 GLN A N 1
ATOM 706 C CA . GLN A 1 93 ? -1.415 14.037 8.928 1.00 92.81 93 GLN A CA 1
ATOM 707 C C . GLN A 1 93 ? -1.534 14.267 10.442 1.00 92.81 93 GLN A C 1
ATOM 709 O O . GLN A 1 93 ? -2.391 15.014 10.911 1.00 92.81 93 GLN A O 1
ATOM 714 N N . ASN A 1 94 ? -0.647 13.651 11.229 1.00 93.31 94 ASN A N 1
ATOM 715 C CA . ASN A 1 94 ? -0.626 13.735 12.692 1.00 93.31 94 ASN A CA 1
ATOM 716 C C . ASN A 1 94 ? -1.890 13.159 13.361 1.00 93.31 94 ASN A C 1
ATOM 718 O O . ASN A 1 94 ? -2.295 13.612 14.442 1.00 93.31 94 ASN A O 1
ATOM 722 N N . VAL A 1 95 ? -2.508 12.140 12.755 1.00 92.75 95 VAL A N 1
ATOM 723 C CA . VAL A 1 95 ? -3.690 11.452 13.291 1.00 92.75 95 VAL A CA 1
ATOM 724 C C . VAL A 1 95 ? -3.479 10.924 14.711 1.00 92.75 95 VAL A C 1
ATOM 726 O O . VAL A 1 95 ? -4.431 10.872 15.486 1.00 92.75 95 VAL A O 1
ATOM 729 N N . TYR A 1 96 ? -2.243 10.609 15.115 1.00 91.94 96 TYR A N 1
ATOM 730 C CA . TYR A 1 96 ? -1.956 10.195 16.495 1.00 91.94 96 TYR A CA 1
ATOM 731 C C . TYR A 1 96 ? -2.262 11.285 17.524 1.00 91.94 96 TYR A C 1
ATOM 733 O O . TYR A 1 96 ? -2.649 10.974 18.652 1.00 91.94 96 TYR A O 1
ATOM 741 N N . LYS A 1 97 ? -2.050 12.555 17.154 1.00 92.81 97 LYS A N 1
ATOM 742 C CA . LYS A 1 97 ? -2.310 13.714 18.017 1.00 92.81 97 LYS A CA 1
ATOM 743 C C . LYS A 1 97 ? -3.806 14.039 18.031 1.00 92.81 97 LYS A C 1
ATOM 745 O O . LYS A 1 97 ? -4.343 14.335 19.093 1.00 92.81 97 LYS A O 1
ATOM 750 N N . ALA A 1 98 ? -4.473 13.938 16.880 1.00 94.12 98 ALA A N 1
ATOM 751 C CA . ALA A 1 98 ? -5.899 14.236 16.742 1.00 94.12 98 ALA A CA 1
ATOM 752 C C . ALA A 1 98 ? -6.810 13.155 17.356 1.00 94.12 98 ALA A C 1
ATOM 754 O O . ALA A 1 98 ? -7.782 13.477 18.037 1.00 94.12 98 ALA A O 1
ATOM 755 N N . TYR A 1 99 ? -6.474 11.875 17.169 1.00 94.44 99 TYR A N 1
ATOM 756 C CA . TYR A 1 99 ? -7.269 10.731 17.626 1.00 94.44 99 TYR A CA 1
ATOM 757 C C . TYR A 1 99 ? -6.414 9.713 18.400 1.00 94.44 99 TYR A C 1
ATOM 759 O O . TYR A 1 99 ? -6.232 8.570 17.967 1.00 94.44 99 TYR A O 1
ATOM 767 N N . PRO A 1 100 ? -5.904 10.078 19.592 1.00 94.06 100 PRO A N 1
ATOM 768 C CA . PRO A 1 100 ? -5.022 9.207 20.370 1.00 94.06 100 PRO A CA 1
ATOM 769 C C . PRO A 1 100 ? -5.685 7.888 20.794 1.00 94.06 100 PRO A C 1
ATOM 771 O O . PRO A 1 100 ? -4.990 6.902 21.002 1.00 94.06 100 PRO A O 1
ATOM 774 N N . HIS A 1 101 ? -7.018 7.839 20.878 1.00 92.94 101 HIS A N 1
ATOM 775 C CA . HIS A 1 101 ? -7.779 6.636 21.233 1.00 92.94 101 HIS A CA 1
ATOM 776 C C . HIS A 1 101 ? -7.815 5.561 20.133 1.00 92.94 101 HIS A C 1
ATOM 778 O O . HIS A 1 101 ? -8.248 4.440 20.402 1.00 92.94 101 HIS A O 1
ATOM 784 N N . PHE A 1 102 ? -7.393 5.887 18.907 1.00 93.56 102 PHE A N 1
ATOM 785 C CA . PHE A 1 102 ? -7.172 4.895 17.854 1.00 93.56 102 PHE A CA 1
ATOM 786 C C . PHE A 1 102 ? -5.756 4.315 17.892 1.00 93.56 102 PHE A C 1
ATOM 788 O O . PHE A 1 102 ? -5.541 3.194 17.435 1.00 93.56 102 PHE A O 1
ATOM 795 N N . SER A 1 103 ? -4.787 5.043 18.458 1.00 90.62 103 SER A N 1
ATOM 796 C CA . SER A 1 103 ? -3.411 4.552 18.554 1.00 90.62 103 SER A CA 1
ATOM 797 C C . SER A 1 103 ? -3.319 3.295 19.427 1.00 90.62 103 SER A C 1
ATOM 799 O O . SER A 1 103 ? -4.027 3.199 20.431 1.00 90.62 103 SER A O 1
ATOM 801 N N . PRO A 1 104 ? -2.415 2.355 19.102 1.00 91.44 104 PRO A N 1
ATOM 802 C CA . PRO A 1 104 ? -2.126 1.225 19.977 1.00 91.44 104 PRO A CA 1
ATOM 803 C C . PRO A 1 104 ? -1.477 1.676 21.292 1.00 91.44 104 PRO A C 1
ATOM 805 O O . PRO A 1 104 ? -0.970 2.799 21.410 1.00 91.44 104 PRO A O 1
ATOM 808 N N . ALA A 1 105 ? -1.461 0.770 22.273 1.00 89.38 105 ALA A N 1
ATOM 809 C CA . ALA A 1 105 ? -0.741 0.956 23.530 1.00 89.38 105 ALA A CA 1
ATOM 810 C C . ALA A 1 105 ? 0.746 1.263 23.282 1.00 89.38 105 ALA A C 1
ATOM 812 O O . ALA A 1 105 ? 1.328 0.834 22.287 1.00 89.38 105 ALA A O 1
ATOM 813 N N . LYS A 1 106 ? 1.382 2.027 24.179 1.00 87.62 106 LYS A N 1
ATOM 814 C CA . LYS A 1 106 ? 2.758 2.526 23.974 1.00 87.62 106 LYS A CA 1
ATOM 815 C C . LYS A 1 106 ? 3.807 1.417 23.858 1.00 87.62 106 LYS A C 1
ATOM 817 O O . LYS A 1 106 ? 4.845 1.636 23.245 1.00 87.62 106 LYS A O 1
ATOM 822 N N . ASP A 1 107 ? 3.547 0.263 24.449 1.00 88.75 107 ASP A N 1
ATOM 823 C CA . ASP A 1 107 ? 4.417 -0.908 24.481 1.00 88.75 107 ASP A CA 1
ATOM 824 C C . ASP A 1 107 ? 4.134 -1.915 23.357 1.00 88.75 107 ASP A C 1
ATOM 826 O O . ASP A 1 107 ? 4.685 -3.015 23.371 1.00 88.75 107 ASP A O 1
ATOM 830 N N . TRP A 1 108 ? 3.380 -1.508 22.327 1.00 90.81 108 TRP A N 1
ATOM 831 C CA . TRP A 1 108 ? 3.168 -2.296 21.113 1.00 90.81 108 TRP A CA 1
ATOM 832 C C . TRP A 1 108 ? 4.443 -2.882 20.472 1.00 90.81 108 TRP A C 1
ATOM 834 O O . TRP A 1 108 ? 4.322 -3.958 19.888 1.00 90.81 108 TRP A O 1
ATOM 844 N N . PRO A 1 109 ? 5.658 -2.281 20.553 1.00 91.00 109 PRO A N 1
ATOM 845 C CA . PRO A 1 109 ? 6.848 -2.901 19.963 1.00 91.00 109 PRO A CA 1
ATOM 846 C C . PRO A 1 109 ? 7.151 -4.294 20.528 1.00 91.00 109 PRO A C 1
ATOM 848 O O . PRO A 1 1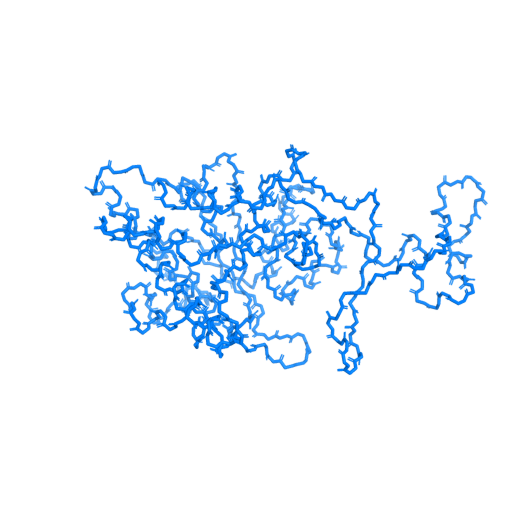09 ? 7.581 -5.168 19.778 1.00 91.00 109 PRO A O 1
ATOM 851 N N . LYS A 1 110 ? 6.808 -4.547 21.801 1.00 90.00 110 LYS A N 1
ATOM 852 C CA . LYS A 1 110 ? 6.973 -5.857 22.453 1.00 90.00 110 LYS A CA 1
ATOM 853 C C . LYS A 1 110 ? 6.178 -6.970 21.765 1.00 90.00 110 LYS A C 1
ATOM 855 O O . LYS A 1 110 ? 6.538 -8.143 21.858 1.00 90.00 110 LYS A O 1
ATOM 860 N N . LEU A 1 111 ? 5.123 -6.622 21.019 1.00 89.25 111 LEU A N 1
ATOM 861 C CA . LEU A 1 111 ? 4.363 -7.581 20.213 1.00 89.25 111 LEU A CA 1
ATOM 862 C C . LEU A 1 111 ? 5.233 -8.258 19.152 1.00 89.25 111 LEU A C 1
ATOM 864 O O . LEU A 1 111 ? 4.937 -9.388 18.780 1.00 89.25 111 LEU A O 1
ATOM 868 N N . PHE A 1 112 ? 6.328 -7.635 18.721 1.00 91.00 112 PHE A N 1
ATOM 869 C CA . PHE A 1 112 ? 7.221 -8.150 17.679 1.00 91.00 112 PHE A CA 1
ATOM 870 C C . PHE A 1 112 ? 8.568 -8.653 18.216 1.00 91.00 112 PHE A C 1
ATOM 872 O O . PHE A 1 112 ? 9.361 -9.203 17.460 1.00 91.00 112 PHE A O 1
ATOM 879 N N . GLU A 1 113 ? 8.830 -8.490 19.513 1.00 86.69 113 GLU A N 1
ATOM 880 C CA . GLU A 1 113 ? 10.057 -8.958 20.162 1.00 86.69 113 GLU A CA 1
ATOM 881 C C . GLU A 1 113 ? 9.940 -10.433 20.553 1.00 86.69 113 GLU A C 1
ATOM 883 O O . GLU A 1 113 ? 8.898 -10.873 21.049 1.00 86.69 113 GLU A O 1
ATOM 888 N N . ASP A 1 114 ? 11.001 -11.203 20.327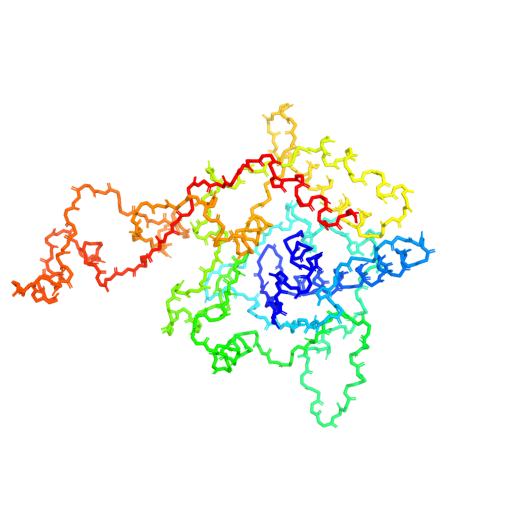 1.00 70.00 114 ASP A N 1
ATOM 889 C CA . ASP A 1 114 ? 11.081 -12.599 20.749 1.00 70.00 114 ASP A CA 1
ATOM 890 C C . ASP A 1 114 ? 11.290 -12.644 22.273 1.00 70.00 114 ASP A C 1
ATOM 892 O O . ASP A 1 114 ? 12.327 -12.219 22.780 1.00 70.00 114 ASP A O 1
ATOM 896 N N . ALA A 1 115 ? 10.277 -13.069 23.028 1.00 54.06 115 ALA A N 1
ATOM 897 C CA . ALA A 1 115 ? 10.274 -12.942 24.489 1.00 54.06 115 ALA A CA 1
ATOM 898 C C . ALA A 1 115 ? 11.039 -14.060 25.223 1.00 54.06 115 ALA A C 1
ATOM 900 O O . ALA A 1 115 ? 11.070 -14.080 26.456 1.00 54.06 115 ALA A O 1
ATOM 901 N N . GLY A 1 116 ? 11.652 -15.001 24.495 1.00 53.19 116 GLY A N 1
ATOM 902 C CA . GLY A 1 116 ? 12.105 -16.263 25.085 1.00 53.19 116 GLY A CA 1
ATOM 903 C C . GLY A 1 116 ? 10.943 -17.033 25.735 1.00 53.19 116 GLY A C 1
ATOM 904 O O . GLY A 1 116 ? 9.779 -16.719 25.501 1.00 53.19 116 GLY A O 1
ATOM 905 N N . ASP A 1 117 ? 11.246 -18.022 26.585 1.00 42.97 117 ASP A N 1
ATOM 906 C CA . ASP A 1 117 ? 10.269 -18.885 27.292 1.00 42.97 117 ASP A CA 1
ATOM 907 C C . ASP A 1 117 ? 9.281 -18.143 28.229 1.00 42.97 117 ASP A C 1
ATOM 909 O O . ASP A 1 117 ? 8.511 -18.767 28.963 1.00 42.97 117 ASP A O 1
ATOM 913 N N . VAL A 1 118 ? 9.274 -16.808 28.238 1.00 42.25 118 VAL A N 1
ATOM 914 C CA . VAL A 1 118 ? 8.272 -16.021 28.952 1.00 42.25 118 VAL A CA 1
ATOM 915 C C . VAL A 1 118 ? 7.103 -15.790 28.006 1.00 42.25 118 VAL A C 1
ATOM 917 O O . VAL A 1 118 ? 7.192 -14.997 27.071 1.00 42.25 118 VAL A O 1
ATOM 920 N N . ALA A 1 119 ? 6.001 -16.496 28.261 1.00 40.19 119 ALA A N 1
ATOM 921 C CA . ALA A 1 119 ? 4.734 -16.292 27.577 1.00 40.19 119 ALA A CA 1
ATOM 922 C C . ALA A 1 119 ? 4.373 -14.798 27.595 1.00 40.19 119 ALA A C 1
ATOM 924 O O . ALA A 1 119 ? 3.963 -14.261 28.625 1.00 40.19 119 ALA A O 1
ATOM 925 N N . VAL A 1 120 ? 4.553 -14.121 26.457 1.00 44.47 120 VAL A N 1
ATOM 926 C CA . VAL A 1 120 ? 3.904 -12.832 26.217 1.00 44.47 120 VAL A CA 1
ATOM 927 C C . VAL A 1 120 ? 2.422 -13.115 26.362 1.00 44.47 120 VAL A C 1
ATOM 929 O O . VAL A 1 120 ? 1.924 -14.036 25.705 1.00 44.47 120 VAL A O 1
ATOM 932 N N . GLU A 1 121 ? 1.749 -12.381 27.251 1.00 42.81 121 GLU A N 1
ATOM 933 C CA . GLU A 1 121 ? 0.292 -12.402 27.330 1.00 42.81 121 GLU A CA 1
ATOM 934 C C . GLU A 1 121 ? -0.243 -12.359 25.904 1.00 42.81 121 GLU A C 1
ATOM 936 O O . GLU A 1 121 ? 0.129 -11.494 25.107 1.00 42.81 121 GLU A O 1
ATOM 941 N N . THR A 1 122 ? -0.990 -13.411 25.578 1.00 45.25 122 THR A N 1
ATOM 942 C CA . THR A 1 122 ? -1.554 -13.691 24.266 1.00 45.25 122 THR A CA 1
ATOM 943 C C . THR A 1 122 ? -1.996 -12.394 23.621 1.00 45.25 122 THR A C 1
ATOM 945 O O . THR A 1 122 ? -2.789 -11.669 24.221 1.00 45.25 122 THR A O 1
ATOM 948 N N . VAL A 1 123 ? -1.471 -12.114 22.423 1.00 49.56 123 VAL A N 1
ATOM 949 C CA . VAL A 1 123 ? -2.025 -11.109 21.510 1.00 49.56 123 VAL A CA 1
ATOM 950 C C . VAL A 1 123 ? -3.532 -11.234 21.625 1.00 49.56 123 VAL A C 1
ATOM 952 O O . VAL A 1 123 ? -4.054 -12.331 21.405 1.00 49.56 123 VAL A O 1
ATOM 955 N N . ASP A 1 124 ? -4.184 -10.174 22.105 1.00 51.53 124 ASP A N 1
ATOM 956 C CA . ASP A 1 124 ? -5.610 -10.227 22.392 1.00 51.53 124 ASP A CA 1
ATOM 957 C C . ASP A 1 124 ? -6.301 -10.771 21.138 1.00 51.53 124 ASP A C 1
ATOM 959 O O . ASP A 1 124 ? -6.020 -10.316 20.025 1.00 51.53 124 ASP A O 1
ATOM 963 N N . ALA A 1 125 ? -7.129 -11.806 21.291 1.00 48.03 125 ALA A N 1
ATOM 964 C CA . ALA A 1 125 ? -7.725 -12.534 20.165 1.00 48.03 125 ALA A CA 1
ATOM 965 C C . ALA A 1 125 ? -8.592 -11.621 19.264 1.00 48.03 125 ALA A C 1
ATOM 967 O O . ALA A 1 125 ? -9.052 -12.029 18.200 1.00 48.03 125 ALA A O 1
ATOM 968 N N . THR A 1 126 ? -8.800 -10.379 19.702 1.00 54.44 126 THR A N 1
ATOM 969 C CA . THR A 1 126 ? -9.504 -9.261 19.078 1.00 54.44 126 THR A CA 1
ATOM 970 C C . THR A 1 126 ? -8.649 -8.426 18.116 1.00 54.44 126 THR A C 1
ATOM 972 O O . THR A 1 126 ? -9.213 -7.660 17.338 1.00 54.44 126 THR A O 1
ATOM 975 N N . ALA A 1 127 ? -7.317 -8.572 18.109 1.00 68.12 127 ALA A N 1
ATOM 976 C CA . ALA A 1 127 ? -6.409 -7.665 17.397 1.00 68.12 127 ALA A CA 1
ATOM 977 C C . ALA A 1 127 ? -6.520 -7.716 15.861 1.00 68.12 127 ALA A C 1
ATOM 979 O O . ALA A 1 127 ? -5.993 -6.839 15.186 1.00 68.12 127 ALA A O 1
ATOM 980 N N . GLY A 1 128 ? -7.181 -8.723 15.280 1.00 87.06 128 GLY A N 1
ATOM 981 C CA . GLY A 1 128 ? -7.385 -8.820 13.828 1.00 87.06 128 GLY A CA 1
ATOM 982 C C . GLY A 1 128 ? -6.123 -9.151 13.014 1.00 87.06 128 GLY A C 1
ATOM 983 O O . GLY A 1 128 ? -6.184 -9.177 11.789 1.00 87.06 128 GLY A O 1
ATOM 984 N N . PHE A 1 129 ? -4.991 -9.436 13.668 1.00 92.69 129 PHE A N 1
ATOM 985 C CA . PHE A 1 129 ? -3.744 -9.883 13.041 1.00 92.69 129 PHE A CA 1
ATOM 986 C C . PHE A 1 129 ? -2.899 -10.736 13.994 1.00 92.69 129 PHE A C 1
ATOM 988 O O . PHE A 1 129 ? -3.120 -10.742 15.204 1.00 92.69 129 PHE A O 1
ATOM 995 N N . THR A 1 130 ? -1.887 -11.418 13.452 1.00 92.94 130 THR A N 1
ATOM 996 C CA . THR A 1 130 ? -0.866 -12.129 14.242 1.00 92.94 130 THR A CA 1
ATOM 997 C C . THR A 1 130 ? 0.498 -11.443 14.093 1.00 92.94 130 THR A C 1
ATOM 999 O O . THR A 1 130 ? 1.030 -11.396 12.985 1.00 92.94 130 THR A O 1
ATOM 1002 N N . PRO A 1 131 ? 1.105 -10.881 15.153 1.00 93.69 131 PRO A N 1
ATOM 1003 C CA . PRO A 1 131 ? 2.438 -10.298 15.062 1.00 93.69 131 PRO A CA 1
ATOM 1004 C C . PRO A 1 131 ? 3.500 -11.387 14.885 1.00 93.69 131 PRO A C 1
ATOM 1006 O O . PRO A 1 131 ? 3.563 -12.349 15.650 1.00 93.69 131 PRO A O 1
ATOM 1009 N N . SER A 1 132 ? 4.374 -11.211 13.899 1.00 93.69 132 SER A N 1
ATOM 1010 C CA . SER A 1 132 ? 5.541 -12.065 13.705 1.00 93.69 132 SER A CA 1
ATOM 1011 C C . SER A 1 132 ? 6.701 -11.633 14.593 1.00 93.69 132 SER A C 1
ATOM 1013 O O . SER A 1 132 ? 7.010 -10.446 14.703 1.00 93.69 132 SER A O 1
ATOM 1015 N N . LYS A 1 133 ? 7.394 -12.621 15.161 1.00 92.81 133 LYS A N 1
ATOM 1016 C CA . LYS A 1 133 ? 8.684 -12.438 15.843 1.00 92.81 133 LYS A CA 1
ATOM 1017 C C . LYS A 1 133 ? 9.870 -12.491 14.881 1.00 92.81 133 LYS A C 1
ATOM 1019 O O . LYS A 1 133 ? 11.003 -12.205 15.256 1.00 92.81 133 LYS A O 1
ATOM 1024 N N . HIS A 1 134 ? 9.621 -12.861 13.628 1.00 93.75 134 HIS A N 1
ATOM 1025 C CA . HIS A 1 134 ? 10.639 -12.966 12.600 1.00 93.75 134 HIS A CA 1
ATOM 1026 C C . HIS A 1 134 ? 10.611 -11.748 11.667 1.00 93.75 134 HIS A C 1
ATOM 1028 O O . HIS A 1 134 ? 9.541 -11.202 11.372 1.00 93.75 134 HIS A O 1
ATOM 1034 N N . PRO A 1 135 ? 11.776 -11.333 11.136 1.00 94.06 135 PRO A N 1
ATOM 1035 C CA . PRO A 1 135 ? 11.836 -10.307 10.106 1.00 94.06 135 PRO A CA 1
ATOM 1036 C C . PRO A 1 135 ? 10.953 -10.653 8.903 1.00 94.06 135 PRO A C 1
ATOM 1038 O O . PRO A 1 135 ? 10.900 -11.805 8.469 1.00 94.06 135 PRO A O 1
ATOM 1041 N N . ALA A 1 136 ? 10.326 -9.645 8.296 1.00 95.12 136 ALA A N 1
ATOM 1042 C CA . ALA A 1 136 ? 9.357 -9.852 7.219 1.00 95.12 136 ALA A CA 1
ATOM 1043 C C . ALA A 1 136 ? 9.907 -10.648 6.022 1.00 95.12 136 ALA A C 1
ATOM 1045 O O . ALA A 1 136 ? 9.188 -11.438 5.420 1.00 95.12 136 ALA A O 1
ATOM 1046 N N . HIS A 1 137 ? 11.192 -10.492 5.694 1.00 92.62 137 HIS A N 1
ATOM 1047 C CA . HIS A 1 137 ? 11.820 -11.250 4.610 1.00 92.62 137 HIS A CA 1
ATOM 1048 C C . HIS A 1 137 ? 11.993 -12.745 4.936 1.00 92.62 137 HIS A C 1
ATOM 1050 O O . HIS A 1 137 ? 11.985 -13.561 4.020 1.00 92.62 137 HIS A O 1
ATOM 1056 N N . HIS A 1 138 ? 12.107 -13.130 6.212 1.00 93.69 138 HIS A N 1
ATOM 1057 C CA . HIS A 1 138 ? 12.112 -14.539 6.615 1.00 93.69 138 HIS A CA 1
ATOM 1058 C C . HIS A 1 138 ? 10.716 -15.155 6.502 1.00 93.69 138 HIS A C 1
ATOM 1060 O O . HIS A 1 138 ? 10.583 -16.235 5.935 1.00 93.69 138 HIS A O 1
ATOM 1066 N N . GLU A 1 139 ? 9.684 -14.453 6.980 1.00 94.62 139 GLU A N 1
ATOM 1067 C CA . GLU A 1 139 ? 8.283 -14.875 6.833 1.00 94.62 139 GLU A CA 1
ATOM 1068 C C . GLU A 1 139 ? 7.908 -15.052 5.359 1.00 94.62 139 GLU A C 1
ATOM 1070 O O . GLU A 1 139 ? 7.363 -16.078 4.969 1.00 94.62 139 GLU A O 1
ATOM 1075 N N . MET A 1 140 ? 8.288 -14.096 4.512 1.00 91.88 140 MET A N 1
ATOM 1076 C CA . MET A 1 140 ? 8.047 -14.152 3.071 1.00 91.88 140 MET A CA 1
ATOM 1077 C C . MET A 1 140 ? 8.699 -15.378 2.421 1.00 91.88 140 MET A C 1
ATOM 1079 O O . MET A 1 140 ? 8.038 -16.111 1.691 1.00 91.88 140 MET A O 1
ATOM 1083 N N . LEU A 1 141 ? 9.975 -15.651 2.722 1.00 90.94 141 LEU A N 1
ATOM 1084 C CA . LEU A 1 141 ? 10.663 -16.850 2.229 1.00 90.94 141 LEU A CA 1
ATOM 1085 C C . LEU A 1 141 ? 10.065 -18.147 2.799 1.00 90.94 141 LEU A C 1
ATOM 1087 O O . LEU A 1 141 ? 10.083 -19.167 2.110 1.00 90.94 141 LEU A O 1
ATOM 1091 N N . ARG A 1 142 ? 9.536 -18.126 4.033 1.00 93.56 142 ARG A N 1
ATOM 1092 C CA . ARG A 1 142 ? 8.804 -19.259 4.617 1.00 93.56 142 ARG A CA 1
ATOM 1093 C C . ARG A 1 142 ? 7.540 -19.542 3.811 1.00 93.56 142 ARG A C 1
ATOM 1095 O O . ARG A 1 142 ? 7.388 -20.655 3.319 1.00 93.56 142 ARG A O 1
ATOM 1102 N N . PHE A 1 143 ? 6.697 -18.532 3.604 1.00 92.38 143 PHE A N 1
ATOM 1103 C CA . PHE A 1 143 ? 5.459 -18.670 2.840 1.00 92.38 143 PHE A CA 1
ATOM 1104 C C . PHE A 1 143 ? 5.707 -19.199 1.426 1.00 92.38 143 PHE A C 1
ATOM 1106 O O . PHE A 1 143 ? 5.033 -20.132 1.002 1.00 92.38 143 PHE A O 1
ATOM 1113 N N . LEU A 1 144 ? 6.711 -18.677 0.721 1.00 89.19 144 LEU A N 1
ATOM 1114 C CA . LEU A 1 144 ? 7.056 -19.143 -0.627 1.00 89.19 144 LEU A CA 1
ATOM 1115 C C . LEU A 1 144 ? 7.530 -20.598 -0.668 1.00 89.19 144 LEU A C 1
ATOM 1117 O O . LEU A 1 144 ? 7.342 -21.271 -1.674 1.00 89.19 144 LEU A O 1
ATOM 1121 N N . ARG A 1 145 ? 8.156 -21.087 0.407 1.00 90.62 145 ARG A N 1
ATOM 1122 C CA . ARG A 1 145 ? 8.594 -22.483 0.518 1.00 90.62 145 ARG A CA 1
ATOM 1123 C C . ARG A 1 145 ? 7.445 -23.424 0.879 1.00 90.62 145 ARG A C 1
ATOM 1125 O O . ARG A 1 145 ? 7.444 -24.571 0.449 1.00 90.62 145 ARG A O 1
ATOM 1132 N N . GLU A 1 146 ? 6.526 -22.961 1.719 1.00 94.12 146 GLU A N 1
ATOM 1133 C CA . GLU A 1 146 ? 5.418 -23.761 2.258 1.00 94.12 146 GLU A CA 1
ATOM 1134 C C . GLU A 1 146 ? 4.218 -23.845 1.310 1.00 94.12 146 GLU A C 1
ATOM 1136 O O . GLU A 1 146 ? 3.373 -24.723 1.474 1.00 94.12 146 GLU A O 1
ATOM 1141 N N . ASN A 1 147 ? 4.145 -22.962 0.314 1.00 92.38 147 ASN A N 1
ATOM 1142 C CA . ASN A 1 147 ? 3.046 -22.904 -0.639 1.00 92.38 147 ASN A CA 1
ATOM 1143 C C . ASN A 1 147 ? 3.489 -23.338 -2.048 1.00 92.38 147 ASN A C 1
ATOM 1145 O O . ASN A 1 147 ? 4.668 -23.216 -2.385 1.00 92.38 147 ASN A O 1
ATOM 1149 N N . PRO A 1 148 ? 2.564 -23.849 -2.885 1.00 92.44 148 PRO A N 1
ATOM 1150 C CA . PRO A 1 148 ? 2.872 -24.219 -4.261 1.00 92.44 148 PRO A CA 1
ATOM 1151 C C . PRO A 1 148 ? 3.470 -23.070 -5.082 1.00 92.44 148 PRO A C 1
ATOM 1153 O O . PRO A 1 148 ? 3.169 -21.893 -4.882 1.00 92.44 148 PRO A O 1
ATOM 1156 N N . GLU A 1 149 ? 4.280 -23.420 -6.080 1.00 85.88 149 GLU A N 1
ATOM 1157 C CA . GLU A 1 149 ? 4.794 -22.439 -7.033 1.00 85.88 149 GLU A CA 1
ATOM 1158 C C . GLU A 1 149 ? 3.634 -21.689 -7.712 1.00 85.88 149 GLU A C 1
ATOM 1160 O O . GLU A 1 149 ? 2.613 -22.283 -8.065 1.00 85.88 149 GLU A O 1
ATOM 1165 N N . ASN A 1 150 ? 3.795 -20.379 -7.917 1.00 82.62 150 ASN A N 1
ATOM 1166 C CA . ASN A 1 150 ? 2.787 -19.482 -8.494 1.00 82.62 150 ASN A CA 1
ATOM 1167 C C . ASN A 1 150 ? 1.501 -19.273 -7.662 1.00 82.62 150 ASN A C 1
ATOM 1169 O O . ASN A 1 150 ? 0.579 -18.632 -8.170 1.00 82.62 150 ASN A O 1
ATOM 1173 N N . SER A 1 151 ? 1.409 -19.752 -6.414 1.00 89.25 151 SER A N 1
ATOM 1174 C CA . SER A 1 151 ? 0.201 -19.559 -5.588 1.00 89.25 151 SER A CA 1
ATOM 1175 C C . SER A 1 151 ? 0.219 -18.295 -4.721 1.00 89.25 151 SER A C 1
ATOM 1177 O O . SER A 1 151 ? -0.820 -17.904 -4.200 1.00 89.25 151 SER A O 1
ATOM 1179 N N . ILE A 1 152 ? 1.380 -17.653 -4.554 1.00 90.88 152 ILE A N 1
ATOM 1180 C CA . ILE A 1 152 ? 1.534 -16.421 -3.769 1.00 90.88 152 ILE A CA 1
ATOM 1181 C C . ILE A 1 152 ? 1.758 -15.240 -4.703 1.00 90.88 152 ILE A C 1
ATOM 1183 O O . ILE A 1 152 ? 2.531 -15.319 -5.656 1.00 90.88 152 ILE A O 1
ATOM 1187 N N . ILE A 1 153 ? 1.106 -14.121 -4.394 1.00 91.62 153 ILE A N 1
ATOM 1188 C CA . ILE A 1 153 ? 1.299 -12.840 -5.069 1.00 91.62 153 ILE A CA 1
ATOM 1189 C C . ILE A 1 153 ? 1.875 -11.861 -4.053 1.00 91.62 153 ILE A C 1
ATOM 1191 O O . ILE A 1 153 ? 1.283 -11.628 -3.002 1.00 91.62 153 ILE A O 1
ATOM 1195 N N . ILE A 1 154 ? 3.016 -11.258 -4.375 1.00 92.88 154 ILE A N 1
ATOM 1196 C CA . ILE A 1 154 ? 3.619 -10.207 -3.558 1.00 92.88 154 ILE A CA 1
ATOM 1197 C C . ILE A 1 154 ? 3.172 -8.863 -4.122 1.00 92.88 154 ILE A C 1
ATOM 1199 O O . ILE A 1 154 ? 3.475 -8.544 -5.271 1.00 92.88 154 ILE A O 1
ATOM 1203 N N . VAL A 1 155 ? 2.484 -8.054 -3.314 1.00 94.12 155 VAL A N 1
ATOM 1204 C CA . VAL A 1 155 ? 2.084 -6.695 -3.702 1.00 94.12 155 VAL A CA 1
ATOM 1205 C C . VAL A 1 155 ? 2.933 -5.662 -2.965 1.00 94.12 155 VAL A C 1
ATOM 1207 O O . VAL A 1 155 ? 2.822 -5.497 -1.752 1.00 94.12 155 VAL A O 1
ATOM 1210 N N . ALA A 1 156 ? 3.794 -4.960 -3.700 1.00 92.31 156 ALA A N 1
ATOM 1211 C CA . ALA A 1 156 ? 4.769 -4.018 -3.162 1.00 92.31 156 ALA A CA 1
ATOM 1212 C C . ALA A 1 156 ? 4.354 -2.558 -3.409 1.00 92.31 156 ALA A C 1
ATOM 1214 O O . ALA A 1 156 ? 4.328 -2.093 -4.550 1.00 92.31 156 ALA A O 1
ATOM 1215 N N . MET A 1 157 ? 4.074 -1.828 -2.326 1.00 90.69 157 MET A N 1
ATOM 1216 C CA . MET A 1 157 ? 3.610 -0.425 -2.329 1.00 90.69 157 MET A CA 1
ATOM 1217 C C . MET A 1 157 ? 4.607 0.541 -1.658 1.00 90.69 157 MET A C 1
ATOM 1219 O O . MET A 1 157 ? 4.307 1.700 -1.416 1.00 90.69 157 MET A O 1
ATOM 1223 N N . GLY A 1 158 ? 5.805 0.063 -1.321 1.00 89.12 158 GLY A N 1
ATOM 1224 C CA . GLY A 1 158 ? 6.863 0.855 -0.694 1.00 89.12 158 GLY A CA 1
ATOM 1225 C C . GLY A 1 158 ? 8.242 0.436 -1.202 1.00 89.12 158 GLY A C 1
ATOM 1226 O O . GLY A 1 158 ? 8.326 -0.325 -2.169 1.00 89.12 158 GLY A O 1
ATOM 1227 N N . PRO A 1 159 ? 9.331 0.897 -0.562 1.00 90.44 159 PRO A N 1
ATOM 1228 C CA . PRO A 1 159 ? 10.690 0.524 -0.942 1.00 90.44 159 PRO A CA 1
ATOM 1229 C C . PRO A 1 159 ? 10.909 -0.995 -0.984 1.00 90.44 159 PRO A C 1
ATOM 1231 O O . PRO A 1 159 ? 10.493 -1.731 -0.089 1.00 90.44 159 PRO A O 1
ATOM 1234 N N . PHE A 1 160 ? 11.625 -1.479 -2.004 1.00 89.75 160 PHE A N 1
ATOM 1235 C CA . PHE A 1 160 ? 11.845 -2.919 -2.231 1.00 89.75 160 PHE A CA 1
ATOM 1236 C C . PHE A 1 160 ? 12.948 -3.529 -1.358 1.00 89.75 160 PHE A C 1
ATOM 1238 O O . PHE A 1 160 ? 13.330 -4.681 -1.555 1.00 89.75 160 PHE A O 1
ATOM 1245 N N . THR A 1 161 ? 13.461 -2.794 -0.374 1.00 90.50 161 THR A N 1
ATOM 1246 C CA . THR A 1 161 ? 14.572 -3.219 0.489 1.00 90.50 161 THR A CA 1
ATOM 1247 C C . THR A 1 161 ? 14.321 -4.584 1.133 1.00 90.50 161 THR A C 1
ATOM 1249 O O . THR A 1 161 ? 15.196 -5.451 1.111 1.00 90.50 161 THR A O 1
ATOM 1252 N N . GLY A 1 162 ? 13.101 -4.821 1.628 1.00 86.56 162 GLY A N 1
ATOM 1253 C CA . GLY A 1 162 ? 12.702 -6.110 2.206 1.00 86.56 162 GLY A CA 1
ATOM 1254 C C . GLY A 1 162 ? 12.543 -7.250 1.190 1.00 86.56 162 GLY A C 1
ATOM 1255 O O . GLY A 1 162 ? 12.605 -8.413 1.577 1.00 86.56 162 GLY A O 1
ATOM 1256 N N . LEU A 1 163 ? 12.381 -6.938 -0.100 1.00 88.19 163 LEU A N 1
ATOM 1257 C CA . LEU A 1 163 ? 12.214 -7.921 -1.176 1.00 88.19 163 LEU A CA 1
ATOM 1258 C C . LEU A 1 163 ? 13.546 -8.416 -1.744 1.00 88.19 163 LEU A C 1
ATOM 1260 O O . LEU A 1 163 ? 13.553 -9.375 -2.507 1.00 88.19 163 LEU A O 1
ATOM 1264 N N . ARG A 1 164 ? 14.686 -7.803 -1.398 1.00 87.38 164 ARG A N 1
ATOM 1265 C CA . ARG A 1 164 ? 15.995 -8.162 -1.976 1.00 87.38 164 ARG A CA 1
ATOM 1266 C C . ARG A 1 164 ? 16.298 -9.671 -1.934 1.00 87.38 164 ARG A C 1
ATOM 1268 O O . ARG A 1 164 ? 16.701 -10.193 -2.972 1.00 87.38 164 ARG A O 1
ATOM 1275 N N . PRO A 1 165 ? 16.115 -10.392 -0.806 1.00 84.94 165 PRO A N 1
ATOM 1276 C CA . PRO A 1 165 ? 16.395 -11.830 -0.764 1.00 84.94 165 PRO A CA 1
ATOM 1277 C C . PRO A 1 165 ? 15.514 -12.630 -1.728 1.00 84.94 165 PRO A C 1
ATOM 1279 O O . PRO A 1 165 ? 15.986 -13.587 -2.332 1.00 84.94 165 PRO A O 1
ATOM 1282 N N . TYR A 1 166 ? 14.261 -12.201 -1.897 1.00 84.12 166 TYR A N 1
ATOM 1283 C CA . TYR A 1 166 ? 13.313 -12.795 -2.830 1.00 84.12 166 TYR A CA 1
ATOM 1284 C C . TYR A 1 166 ? 13.710 -12.532 -4.287 1.00 84.12 166 TYR A C 1
ATOM 1286 O O . TYR A 1 166 ? 13.895 -13.470 -5.060 1.00 84.12 166 TYR A O 1
ATOM 1294 N N . LEU A 1 167 ? 13.905 -11.259 -4.645 1.00 83.00 167 LEU A N 1
ATOM 1295 C CA . LEU A 1 167 ? 14.231 -10.844 -6.011 1.00 83.00 167 LEU A CA 1
ATOM 1296 C C . LEU A 1 167 ? 15.536 -11.487 -6.504 1.00 83.00 167 LEU A C 1
ATOM 1298 O O . LEU A 1 167 ? 15.656 -11.796 -7.685 1.00 83.00 167 LEU A O 1
ATOM 1302 N N . ALA A 1 168 ? 16.493 -11.739 -5.604 1.00 81.50 168 ALA A N 1
ATOM 1303 C CA . ALA A 1 168 ? 17.745 -12.418 -5.932 1.00 81.50 168 ALA A CA 1
ATOM 1304 C C . ALA A 1 168 ? 17.567 -13.896 -6.331 1.00 81.50 168 ALA A C 1
ATOM 1306 O O . ALA A 1 168 ? 18.400 -14.422 -7.064 1.00 81.50 168 ALA A O 1
ATOM 1307 N N . GLN A 1 169 ? 16.519 -14.566 -5.841 1.00 79.69 169 GLN A N 1
ATOM 1308 C CA . GLN A 1 169 ? 16.264 -15.991 -6.092 1.00 79.69 169 GLN A CA 1
ATOM 1309 C C . GLN A 1 169 ? 15.214 -16.212 -7.185 1.00 79.69 169 GLN A C 1
ATOM 1311 O O . GLN A 1 169 ? 15.336 -17.147 -7.970 1.00 79.69 169 GLN A O 1
ATOM 1316 N N . HIS A 1 170 ? 14.200 -15.348 -7.245 1.00 78.12 170 HIS A N 1
ATOM 1317 C CA . HIS A 1 170 ? 13.000 -15.559 -8.060 1.00 78.12 170 HIS A CA 1
ATOM 1318 C C . HIS A 1 170 ? 12.769 -14.470 -9.118 1.00 78.12 170 HIS A C 1
ATOM 1320 O O . HIS A 1 170 ? 11.853 -14.587 -9.935 1.00 78.12 170 HIS A O 1
ATOM 1326 N N . GLY A 1 171 ? 13.587 -13.412 -9.134 1.00 77.12 171 GLY A N 1
ATOM 1327 C CA . GLY A 1 171 ? 13.356 -12.243 -9.980 1.00 77.12 171 GLY A CA 1
ATOM 1328 C C . GLY A 1 171 ? 12.047 -11.527 -9.629 1.00 77.12 171 GLY A C 1
ATOM 1329 O O . GLY A 1 171 ? 11.559 -11.606 -8.506 1.00 77.12 171 GLY A O 1
ATOM 1330 N N . PHE A 1 172 ? 11.463 -10.827 -10.603 1.00 75.94 172 PHE A N 1
ATOM 1331 C CA . PHE A 1 172 ? 10.181 -10.116 -10.449 1.00 75.94 172 PHE A CA 1
ATOM 1332 C C . PHE A 1 172 ? 8.950 -10.987 -10.721 1.00 75.94 172 PHE A C 1
ATOM 1334 O O . PHE A 1 172 ? 7.825 -10.484 -10.743 1.00 75.94 172 PHE A O 1
ATOM 1341 N N . ASN A 1 173 ? 9.144 -12.292 -10.912 1.00 69.44 173 ASN A N 1
ATOM 1342 C CA . ASN A 1 173 ? 8.036 -13.230 -11.014 1.00 69.44 173 ASN A CA 1
ATOM 1343 C C . ASN A 1 173 ? 7.195 -13.108 -9.730 1.00 69.44 173 ASN A C 1
ATOM 1345 O O . ASN A 1 173 ? 7.751 -12.937 -8.651 1.00 69.44 173 ASN A O 1
ATOM 1349 N N . HIS A 1 174 ? 5.867 -13.091 -9.829 1.00 76.62 174 HIS A N 1
ATOM 1350 C CA . HIS A 1 174 ? 4.928 -12.930 -8.695 1.00 76.62 174 HIS A CA 1
ATOM 1351 C C . HIS A 1 174 ? 4.903 -11.574 -7.975 1.00 76.62 174 HIS A C 1
ATOM 1353 O O . HIS A 1 174 ? 4.112 -11.417 -7.044 1.00 76.62 174 HIS A O 1
ATOM 1359 N N . VAL A 1 175 ? 5.694 -10.582 -8.397 1.00 83.44 175 VAL A N 1
ATOM 1360 C CA . VAL A 1 175 ? 5.671 -9.244 -7.788 1.00 83.44 175 VAL A CA 1
ATOM 1361 C C . VAL A 1 175 ? 4.799 -8.311 -8.611 1.00 83.44 175 VAL A C 1
ATOM 1363 O O . VAL A 1 175 ? 5.075 -8.027 -9.774 1.00 83.44 175 VAL A O 1
ATOM 1366 N N . ILE A 1 176 ? 3.762 -7.783 -7.976 1.00 85.25 176 ILE A N 1
ATOM 1367 C CA . ILE A 1 176 ? 2.986 -6.650 -8.462 1.00 85.25 176 ILE A CA 1
ATOM 1368 C C . ILE A 1 176 ? 3.444 -5.430 -7.673 1.00 85.25 176 ILE A C 1
ATOM 1370 O O . ILE A 1 176 ? 3.542 -5.480 -6.450 1.00 85.25 176 ILE A O 1
ATOM 1374 N N . SER A 1 177 ? 3.719 -4.316 -8.343 1.00 82.81 177 SER A N 1
ATOM 1375 C CA . SER A 1 177 ? 4.098 -3.092 -7.646 1.00 82.81 177 SER A CA 1
ATOM 1376 C C . SER A 1 177 ? 3.515 -1.847 -8.276 1.00 82.81 177 SER A C 1
ATOM 1378 O O . SER A 1 177 ? 3.401 -1.749 -9.498 1.00 82.81 177 SER A O 1
ATOM 1380 N N . THR A 1 178 ? 3.219 -0.861 -7.431 1.00 72.62 178 THR A N 1
ATOM 1381 C CA . THR A 1 178 ? 2.793 0.458 -7.878 1.00 72.62 178 THR A CA 1
ATOM 1382 C C . THR A 1 178 ? 3.827 1.105 -8.805 1.00 72.62 178 THR A C 1
ATOM 1384 O O . THR A 1 178 ? 3.458 1.770 -9.760 1.00 72.62 178 THR A O 1
ATOM 1387 N N . HIS A 1 179 ? 5.121 0.848 -8.601 1.00 69.00 179 HIS A N 1
ATOM 1388 C CA . HIS A 1 179 ? 6.199 1.328 -9.465 1.00 69.00 179 HIS A CA 1
ATOM 1389 C C . HIS A 1 179 ? 7.178 0.172 -9.719 1.00 69.00 179 HIS A C 1
ATOM 1391 O O . HIS A 1 179 ? 7.594 -0.452 -8.751 1.00 69.00 179 HIS A O 1
ATOM 1397 N N . PRO A 1 180 ? 7.583 -0.169 -10.958 1.00 57.22 180 PRO A N 1
ATOM 1398 C CA . PRO A 1 180 ? 7.288 0.444 -12.260 1.00 57.22 180 PRO A CA 1
ATOM 1399 C C . PRO A 1 180 ? 6.071 -0.137 -13.005 1.00 57.22 180 PRO A C 1
ATOM 1401 O O . PRO A 1 180 ? 5.779 0.293 -14.124 1.00 57.22 180 PRO A O 1
ATOM 1404 N N . ILE A 1 181 ? 5.413 -1.158 -12.446 1.00 55.88 181 ILE A N 1
ATOM 1405 C CA . ILE A 1 181 ? 4.407 -1.960 -13.164 1.00 55.88 181 ILE A CA 1
ATOM 1406 C C . ILE A 1 181 ? 3.137 -1.144 -13.438 1.00 55.88 181 ILE A C 1
ATOM 1408 O O . ILE A 1 181 ? 2.505 -1.345 -14.474 1.00 55.88 181 ILE A O 1
ATOM 1412 N N . ILE A 1 182 ? 2.805 -0.165 -12.595 1.00 54.44 182 ILE A N 1
ATOM 1413 C CA . ILE A 1 182 ? 1.707 0.775 -12.831 1.00 54.44 182 ILE A CA 1
ATOM 1414 C C . ILE A 1 182 ? 2.299 2.138 -13.180 1.00 54.44 182 ILE A C 1
ATOM 1416 O O . ILE A 1 182 ? 2.940 2.788 -12.365 1.00 54.44 182 ILE A O 1
ATOM 1420 N N . LYS A 1 183 ? 2.127 2.598 -14.425 1.00 47.88 183 LYS A N 1
ATOM 1421 C CA . LYS A 1 183 ? 2.676 3.899 -14.826 1.00 47.88 183 LYS A CA 1
ATOM 1422 C C . LYS A 1 183 ? 1.843 5.033 -14.213 1.00 47.88 183 LYS A C 1
ATOM 1424 O O . LYS A 1 183 ? 0.654 5.131 -14.554 1.00 47.88 183 LYS A O 1
ATOM 1429 N N . PRO A 1 184 ? 2.445 5.958 -13.440 1.00 45.97 184 PRO A N 1
ATOM 1430 C CA . PRO A 1 184 ? 1.646 6.959 -12.754 1.00 45.97 184 PRO A CA 1
ATOM 1431 C C . PRO A 1 184 ? 0.873 7.911 -13.681 1.00 45.97 184 PRO A C 1
ATOM 1433 O O . PRO A 1 184 ? -0.257 8.307 -13.422 1.00 45.97 184 PRO A O 1
ATOM 1436 N N . SER A 1 185 ? 1.445 8.216 -14.847 1.00 47.00 185 SER A N 1
ATOM 1437 C CA . SER A 1 185 ? 0.867 9.172 -15.797 1.00 47.00 185 SER A CA 1
ATOM 1438 C C . SER A 1 185 ? -0.177 8.608 -16.767 1.00 47.00 185 SER A C 1
ATOM 1440 O O . SER A 1 185 ? -0.693 9.366 -17.581 1.00 47.00 185 SER A O 1
ATOM 1442 N N . GLN A 1 186 ? -0.463 7.300 -16.748 1.00 45.59 186 GLN A N 1
ATOM 1443 C CA . GLN A 1 186 ? -1.437 6.685 -17.674 1.00 45.59 186 GLN A CA 1
ATOM 1444 C C . GLN A 1 186 ? -2.470 5.803 -16.973 1.00 45.59 186 GLN A C 1
ATOM 1446 O O . GLN A 1 186 ? -3.601 5.727 -17.438 1.00 45.59 186 GLN A O 1
ATOM 1451 N N . VAL A 1 187 ? -2.088 5.160 -15.866 1.00 48.00 187 VAL A N 1
ATOM 1452 C CA . VAL A 1 187 ? -2.974 4.282 -15.097 1.00 48.00 187 VAL A CA 1
ATOM 1453 C C . VAL A 1 187 ? -3.256 4.873 -13.722 1.00 48.00 187 VAL A C 1
ATOM 1455 O O . VAL A 1 187 ? -4.395 4.820 -13.303 1.00 48.00 187 VAL A O 1
ATOM 1458 N N . SER A 1 188 ? -2.300 5.517 -13.039 1.00 49.00 188 SER A N 1
ATOM 1459 C CA . SER A 1 188 ? -2.515 6.002 -11.662 1.00 49.00 188 SER A CA 1
ATOM 1460 C C . SER A 1 188 ? -3.170 7.377 -11.537 1.00 49.00 188 SER A C 1
ATOM 1462 O O . SER A 1 188 ? -3.212 7.924 -10.429 1.00 49.00 188 SER A O 1
ATOM 1464 N N . SER A 1 189 ? -3.678 7.960 -12.626 1.00 51.72 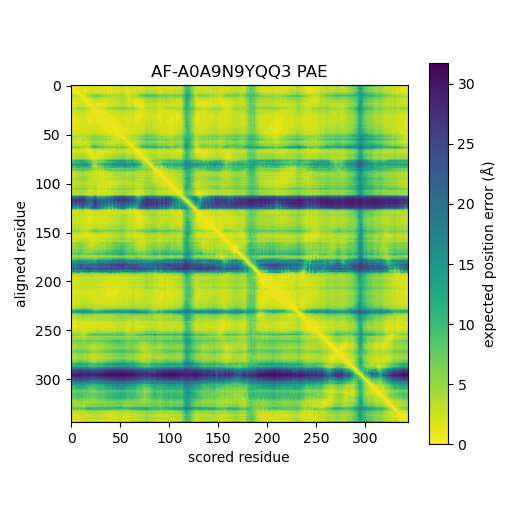189 SER A N 1
ATOM 1465 C CA . SER A 1 189 ? -4.295 9.272 -12.499 1.00 51.72 189 SER A CA 1
ATOM 1466 C C . SER A 1 189 ? -5.572 9.221 -11.682 1.00 51.72 189 SER A C 1
ATOM 1468 O O . SER A 1 189 ? -5.863 10.291 -11.191 1.00 51.72 189 SER A O 1
ATOM 1470 N N . HIS A 1 190 ? -6.245 8.051 -11.519 1.00 60.81 190 HIS A N 1
ATOM 1471 C CA . HIS A 1 190 ? -7.507 7.814 -10.769 1.00 60.81 190 HIS A CA 1
ATOM 1472 C C . HIS A 1 190 ? -7.723 8.832 -9.650 1.00 60.81 190 HIS A C 1
ATOM 1474 O O . HIS A 1 190 ? -7.415 8.541 -8.486 1.00 60.81 190 HIS A O 1
ATOM 1480 N N . PRO A 1 191 ? -8.215 10.029 -10.003 1.00 64.94 191 PRO A N 1
ATOM 1481 C CA . PRO A 1 191 ? -8.175 11.126 -9.084 1.00 64.94 191 PRO A CA 1
ATOM 1482 C C . PRO A 1 191 ? -9.479 11.066 -8.326 1.00 64.94 191 PRO A C 1
ATOM 1484 O O . PRO A 1 191 ? -10.570 11.030 -8.906 1.00 64.94 191 PRO A O 1
ATOM 1487 N N . SER A 1 192 ? -9.372 11.022 -7.008 1.00 76.00 192 SER A N 1
ATOM 1488 C CA . SER A 1 192 ? -10.519 11.370 -6.193 1.00 76.00 192 SER A CA 1
ATOM 1489 C C . SER A 1 192 ? -10.464 12.871 -5.972 1.00 76.00 192 SER A C 1
ATOM 1491 O O . SER A 1 192 ? -9.559 13.347 -5.290 1.00 76.00 192 SER A O 1
ATOM 1493 N N . ALA A 1 193 ? -11.409 13.599 -6.564 1.00 86.94 193 ALA A N 1
ATOM 1494 C CA . ALA A 1 193 ? -11.621 15.009 -6.268 1.00 86.94 193 ALA A CA 1
ATOM 1495 C C . ALA A 1 193 ? -12.040 15.177 -4.798 1.00 86.94 193 ALA A C 1
ATOM 1497 O O . ALA A 1 193 ? -12.730 14.305 -4.245 1.00 86.94 193 ALA A O 1
ATOM 1498 N N . GLN A 1 194 ? -11.628 16.279 -4.171 1.00 91.00 194 GLN A N 1
ATOM 1499 C CA . GLN A 1 194 ? -11.947 16.571 -2.772 1.00 91.00 194 GLN A CA 1
ATOM 1500 C C . GLN A 1 194 ? -13.456 16.605 -2.517 1.00 91.00 194 GLN A C 1
ATOM 1502 O O . GLN A 1 194 ? -13.934 15.917 -1.617 1.00 91.00 194 GLN A O 1
ATOM 1507 N N . SER A 1 195 ? -14.211 17.338 -3.335 1.00 93.00 195 SER A N 1
ATOM 1508 C CA . SER A 1 195 ? -15.665 17.482 -3.213 1.00 93.00 195 SER A CA 1
ATOM 1509 C C . SER A 1 195 ? -16.388 16.146 -3.333 1.00 93.00 195 SER A C 1
ATOM 1511 O O . SER A 1 195 ? -17.297 15.861 -2.552 1.00 93.00 195 SER A O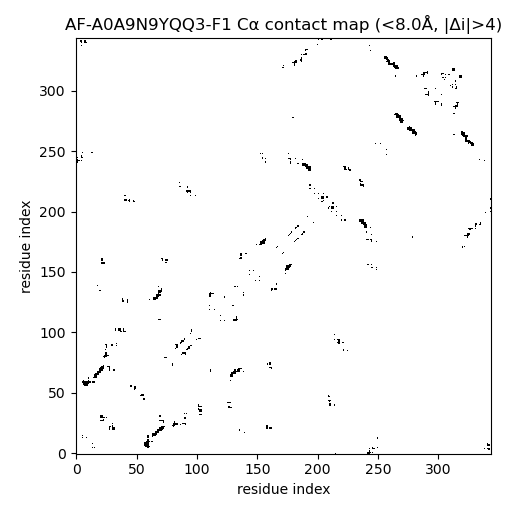 1
ATOM 1513 N N . TYR A 1 196 ? -15.954 15.291 -4.265 1.00 92.00 196 TYR A N 1
ATOM 1514 C CA . TYR A 1 196 ? -16.486 13.941 -4.409 1.00 92.00 196 TYR A CA 1
ATOM 1515 C C . TYR A 1 196 ? -16.249 13.127 -3.134 1.00 92.00 196 TYR A C 1
ATOM 1517 O O . TYR A 1 196 ? -17.194 12.564 -2.583 1.00 92.00 196 TYR A O 1
ATOM 1525 N N . PHE A 1 197 ? -15.006 13.078 -2.640 1.00 93.81 197 PHE A N 1
ATOM 1526 C CA . PHE A 1 197 ? -14.684 12.313 -1.436 1.00 93.81 197 PHE A CA 1
ATOM 1527 C C . PHE A 1 197 ? -15.464 12.823 -0.219 1.00 93.81 197 PHE A C 1
ATOM 1529 O O . PHE A 1 197 ? -16.066 12.022 0.494 1.00 93.81 197 PHE A O 1
ATOM 1536 N N . GLU A 1 198 ? -15.512 14.142 -0.020 1.00 95.19 198 GLU A N 1
ATOM 1537 C CA . GLU A 1 198 ? -16.254 14.779 1.068 1.00 95.19 198 GLU A CA 1
ATOM 1538 C C . GLU A 1 198 ? -17.747 14.430 1.011 1.00 95.19 198 GLU A C 1
ATOM 1540 O O . GLU A 1 198 ? -18.332 14.017 2.016 1.00 95.19 198 GLU A O 1
ATOM 1545 N N . GLN A 1 199 ? -18.359 14.519 -0.175 1.00 96.00 199 GLN A N 1
ATOM 1546 C CA . GLN A 1 199 ? -19.762 14.166 -0.376 1.00 96.00 199 GLN A CA 1
ATOM 1547 C C . GLN A 1 199 ? -20.037 12.695 -0.040 1.00 96.00 199 GLN A C 1
ATOM 1549 O O . GLN A 1 199 ? -21.059 12.398 0.580 1.00 96.00 199 GLN A O 1
ATOM 1554 N N . GLN A 1 200 ? -19.148 11.784 -0.445 1.00 95.44 200 GLN A N 1
ATOM 1555 C CA . GLN A 1 200 ? -19.322 10.353 -0.206 1.00 95.44 200 GLN A CA 1
ATOM 1556 C C . GLN A 1 200 ? -19.077 9.965 1.254 1.00 95.44 200 GLN A C 1
ATOM 1558 O O . GLN A 1 200 ? -19.800 9.129 1.785 1.00 95.44 200 GLN A O 1
ATOM 1563 N N . ILE A 1 201 ? -18.079 10.550 1.923 1.00 96.62 201 ILE A N 1
ATOM 1564 C CA . ILE A 1 201 ? -17.684 10.127 3.273 1.00 96.62 201 ILE A CA 1
ATOM 1565 C C . ILE A 1 201 ? -18.575 10.727 4.368 1.00 96.62 201 ILE A C 1
ATOM 1567 O O . ILE A 1 201 ? -18.797 10.092 5.403 1.00 96.62 201 ILE A O 1
ATOM 1571 N N . LYS A 1 202 ? -19.122 11.929 4.139 1.00 97.00 202 LYS A N 1
ATOM 1572 C CA . LYS A 1 202 ? -19.898 12.690 5.126 1.00 97.00 202 LYS A CA 1
ATOM 1573 C C . LYS A 1 202 ? -21.050 11.895 5.765 1.00 97.00 202 LYS A C 1
ATOM 1575 O O . LYS A 1 202 ? -21.104 11.879 6.995 1.00 97.00 202 LYS A O 1
ATOM 1580 N N . PRO A 1 203 ? -21.913 11.170 5.020 1.00 97.19 203 PRO A N 1
ATOM 1581 C CA . PRO A 1 203 ? -22.988 10.381 5.628 1.00 97.19 203 PRO A CA 1
ATOM 1582 C C . PRO A 1 203 ? -22.484 9.296 6.591 1.00 97.19 203 PRO A C 1
ATOM 1584 O O . PRO A 1 203 ? -23.140 8.996 7.588 1.00 97.19 203 PRO A O 1
ATOM 1587 N N . HIS A 1 204 ? -21.312 8.709 6.326 1.00 96.94 204 HIS A N 1
ATOM 1588 C CA . HIS A 1 204 ? -20.722 7.690 7.196 1.00 96.94 204 HIS A CA 1
ATOM 1589 C C . HIS A 1 204 ? -20.154 8.310 8.477 1.00 96.94 204 HIS A C 1
ATOM 1591 O O . HIS A 1 204 ? -20.344 7.752 9.560 1.00 96.94 204 HIS A O 1
ATOM 1597 N N . VAL A 1 205 ? -19.515 9.480 8.369 1.00 97.62 205 VAL A N 1
ATOM 1598 C CA . VAL A 1 205 ? -19.027 10.246 9.527 1.00 97.62 205 VAL A CA 1
ATOM 1599 C C . VAL A 1 205 ? -20.194 10.684 10.413 1.00 97.62 205 VAL A C 1
ATOM 1601 O O . VAL A 1 205 ? -20.161 10.454 11.619 1.00 97.62 205 VAL A O 1
ATOM 1604 N N . GLU A 1 206 ? -21.256 11.243 9.828 1.00 97.50 206 GLU A N 1
ATOM 1605 C CA . GLU A 1 206 ? -22.459 11.676 10.556 1.00 97.50 206 GLU A CA 1
ATOM 1606 C C . GLU A 1 206 ? -23.199 10.506 11.220 1.00 97.50 206 GLU A C 1
ATOM 1608 O O . GLU A 1 206 ? -23.775 10.668 12.295 1.00 97.50 206 GLU A O 1
ATOM 1613 N N . ALA A 1 207 ? -23.137 9.308 10.631 1.00 96.44 207 ALA A N 1
ATOM 1614 C CA . ALA A 1 207 ? -23.676 8.095 11.241 1.00 96.44 207 ALA A CA 1
ATOM 1615 C C . ALA A 1 207 ? -22.847 7.586 12.440 1.00 96.44 207 ALA A C 1
ATOM 1617 O O . ALA A 1 207 ? -23.328 6.729 13.182 1.00 96.44 207 ALA A O 1
ATOM 1618 N N . GLY A 1 208 ? -21.622 8.086 12.633 1.00 96.75 208 GLY A N 1
ATOM 1619 C CA . GLY A 1 208 ? -20.724 7.686 13.716 1.00 96.75 208 GLY A CA 1
ATOM 1620 C C . GLY A 1 208 ? -19.713 6.593 13.355 1.00 96.75 208 GLY A C 1
ATOM 1621 O O . GLY A 1 208 ? -19.165 5.976 14.265 1.00 96.75 208 GLY A O 1
ATOM 1622 N N . SER A 1 209 ? -19.445 6.347 12.065 1.00 97.75 209 SER A N 1
ATOM 1623 C CA . SER A 1 209 ? -18.409 5.388 11.648 1.00 97.75 209 SER A CA 1
ATOM 1624 C C . SER A 1 209 ? -17.022 5.853 12.103 1.00 97.75 209 SER A C 1
ATOM 1626 O O . SER A 1 209 ? -16.545 6.931 11.730 1.00 97.75 209 SER A O 1
ATOM 1628 N N . HIS A 1 210 ? -16.354 5.014 12.895 1.00 97.44 210 HIS A N 1
ATOM 1629 C CA . HIS A 1 210 ? -14.995 5.262 13.371 1.00 97.44 210 HIS A CA 1
ATOM 1630 C C . HIS A 1 210 ? -13.992 5.212 12.222 1.00 97.44 210 HIS A C 1
ATOM 1632 O O . HIS A 1 210 ? -13.082 6.043 12.160 1.00 97.44 210 HIS A O 1
ATOM 1638 N N . LEU A 1 211 ? -14.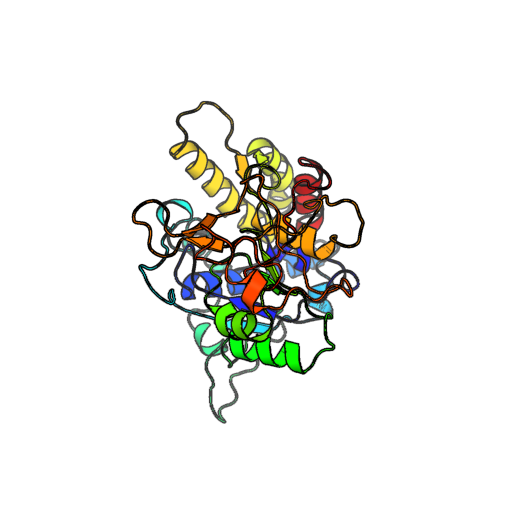186 4.278 11.289 1.00 97.62 211 LEU A N 1
ATOM 1639 C CA . LEU A 1 211 ? -13.343 4.164 10.110 1.00 97.62 211 LEU A CA 1
ATOM 1640 C C . LEU A 1 211 ? -13.501 5.371 9.183 1.00 97.62 211 LEU A C 1
ATOM 1642 O O . LEU A 1 211 ? -12.494 5.888 8.692 1.00 97.62 211 LEU A O 1
ATOM 1646 N N . ALA A 1 212 ? -14.733 5.839 8.958 1.00 97.62 212 ALA A N 1
ATOM 1647 C CA . ALA A 1 212 ? -14.987 7.020 8.139 1.00 97.62 212 ALA A CA 1
ATOM 1648 C C . ALA A 1 212 ? -14.391 8.279 8.767 1.00 97.62 212 ALA A C 1
ATOM 1650 O O . ALA A 1 212 ? -13.742 9.048 8.067 1.00 97.62 212 ALA A O 1
ATOM 1651 N N . LEU A 1 213 ? -14.535 8.458 10.084 1.00 97.88 213 LEU A N 1
ATOM 1652 C CA . LEU A 1 213 ? -13.941 9.581 10.808 1.00 97.88 213 LEU A CA 1
ATOM 1653 C C . LEU A 1 213 ? -12.411 9.592 10.680 1.00 97.88 213 LEU A C 1
ATOM 1655 O O . LEU A 1 213 ? -11.828 10.600 10.281 1.00 97.88 213 LEU A O 1
ATOM 1659 N N . TRP A 1 214 ? -11.767 8.461 10.983 1.00 97.81 214 TRP A N 1
ATOM 1660 C CA . TRP A 1 214 ? -10.313 8.319 10.901 1.00 97.81 214 TRP A CA 1
ATOM 1661 C C . TRP A 1 214 ? -9.797 8.533 9.475 1.00 97.81 214 TRP A C 1
ATOM 1663 O O . TRP A 1 214 ? -8.834 9.270 9.266 1.00 97.81 214 TRP A O 1
ATOM 1673 N N . THR A 1 215 ? -10.468 7.935 8.487 1.00 96.94 215 THR A N 1
ATOM 1674 C CA . THR A 1 215 ? -10.072 8.033 7.078 1.00 96.94 215 THR A CA 1
ATOM 1675 C C . THR A 1 215 ? -10.302 9.429 6.510 1.00 96.94 215 THR A C 1
ATOM 1677 O O . THR A 1 215 ? -9.430 9.966 5.829 1.00 96.94 215 THR A O 1
ATOM 1680 N N . SER A 1 216 ? -11.439 10.049 6.834 1.00 96.62 216 SER A N 1
ATOM 1681 C CA . SER A 1 216 ? -11.748 11.418 6.425 1.00 96.62 216 SER A CA 1
ATOM 1682 C C . SER A 1 216 ? -10.712 12.402 6.953 1.00 96.62 216 SER A C 1
ATOM 1684 O O . SER A 1 216 ? -10.330 13.306 6.221 1.00 96.62 216 SER A O 1
ATOM 1686 N N . PHE A 1 217 ? -10.227 12.230 8.185 1.00 96.69 217 PHE A N 1
ATOM 1687 C CA . PHE A 1 217 ? -9.265 13.158 8.771 1.00 96.69 217 PHE A CA 1
ATOM 1688 C C . PHE A 1 217 ? -7.979 13.274 7.943 1.00 96.69 217 PHE A C 1
ATOM 1690 O O . PHE A 1 217 ? -7.629 14.367 7.498 1.00 96.69 217 PHE A O 1
ATOM 1697 N N . PHE A 1 218 ? -7.286 12.157 7.696 1.00 95.38 218 PHE A N 1
ATOM 1698 C CA . PHE A 1 218 ? -6.000 12.223 6.999 1.00 95.38 218 PHE A CA 1
ATOM 1699 C C . PHE A 1 218 ? -6.158 12.470 5.494 1.00 95.38 218 PHE A C 1
ATOM 1701 O O . PHE A 1 218 ? -5.270 13.071 4.892 1.00 95.38 218 PHE A O 1
ATOM 1708 N N . ILE A 1 219 ? -7.264 12.046 4.867 1.00 94.69 219 ILE A N 1
ATOM 1709 C CA . ILE A 1 219 ? -7.503 12.322 3.442 1.00 94.69 219 ILE A CA 1
ATOM 1710 C C . ILE A 1 219 ? -7.809 13.806 3.225 1.00 94.69 219 ILE A C 1
ATOM 1712 O O . ILE A 1 219 ? -7.193 14.416 2.355 1.00 94.69 219 ILE A O 1
ATOM 1716 N N . MET A 1 220 ? -8.684 14.409 4.039 1.00 95.06 220 MET A N 1
ATOM 1717 C CA . MET A 1 220 ? -9.007 15.837 3.914 1.00 95.06 220 MET A CA 1
ATOM 1718 C C . MET A 1 220 ? -7.786 16.719 4.177 1.00 95.06 220 MET A C 1
ATOM 1720 O O . MET A 1 220 ? -7.483 17.589 3.368 1.00 95.06 220 MET A O 1
ATOM 1724 N N . ALA A 1 221 ? -6.996 16.412 5.209 1.00 94.19 221 ALA A N 1
ATOM 1725 C CA . ALA A 1 221 ? -5.740 17.121 5.449 1.00 94.19 221 ALA A CA 1
ATOM 1726 C C . ALA A 1 221 ? -4.711 16.921 4.314 1.00 94.19 221 ALA A C 1
ATOM 1728 O O . ALA A 1 221 ? -3.907 17.808 4.035 1.00 94.19 221 ALA A O 1
ATOM 1729 N N . THR A 1 222 ? -4.750 15.789 3.602 1.00 91.88 222 THR A N 1
ATOM 1730 C CA . THR A 1 222 ? -3.922 15.600 2.402 1.00 91.88 222 THR A CA 1
ATOM 1731 C C . THR A 1 222 ? -4.403 16.476 1.239 1.00 91.88 222 THR A C 1
ATOM 1733 O O . THR A 1 222 ? -3.567 17.017 0.522 1.00 91.88 222 THR A O 1
ATOM 1736 N N . PHE A 1 223 ? -5.714 16.675 1.056 1.00 93.19 223 PHE A N 1
ATOM 1737 C CA . PHE A 1 223 ? -6.228 17.644 0.076 1.00 93.19 223 PHE A CA 1
ATOM 1738 C C . PHE A 1 223 ? -5.804 19.078 0.406 1.00 93.19 223 PHE A C 1
ATOM 1740 O O . PHE A 1 223 ? -5.377 19.805 -0.494 1.00 93.19 223 PHE A O 1
ATOM 1747 N N . ASP A 1 224 ? -5.832 19.460 1.685 1.00 92.50 224 ASP A N 1
ATOM 1748 C CA . ASP A 1 224 ? -5.337 20.766 2.134 1.00 92.50 224 ASP A CA 1
ATOM 1749 C C . ASP A 1 224 ? -3.847 20.934 1.794 1.00 92.50 224 ASP A C 1
ATOM 1751 O O . ASP A 1 224 ? -3.426 21.980 1.293 1.00 92.50 224 ASP A O 1
ATOM 1755 N N . GLN A 1 225 ? -3.048 19.876 1.977 1.00 90.44 225 GLN A N 1
ATOM 1756 C CA . GLN A 1 225 ? -1.628 19.898 1.630 1.00 90.44 225 GLN A CA 1
ATOM 1757 C C . GLN A 1 225 ? -1.371 19.921 0.119 1.00 90.44 225 GLN A C 1
ATOM 1759 O O . GLN A 1 225 ? -0.449 20.584 -0.346 1.00 90.44 225 GLN A O 1
ATOM 1764 N N . ILE A 1 226 ? -2.188 19.234 -0.680 1.00 89.06 226 ILE A N 1
ATOM 1765 C CA . ILE A 1 226 ? -2.120 19.335 -2.144 1.00 89.06 226 ILE A CA 1
ATOM 1766 C C . ILE A 1 226 ? -2.426 20.772 -2.577 1.00 89.06 226 ILE A C 1
ATOM 1768 O O . ILE A 1 226 ? -1.690 21.336 -3.386 1.00 89.06 226 ILE A O 1
ATOM 1772 N N . THR A 1 227 ? -3.460 21.380 -1.994 1.00 90.88 227 THR A N 1
ATOM 1773 C CA . THR A 1 227 ? -3.856 22.768 -2.266 1.00 90.88 227 THR A CA 1
ATOM 1774 C C . THR A 1 227 ? -2.739 23.747 -1.913 1.00 90.88 227 THR A C 1
ATOM 1776 O O . THR A 1 227 ? -2.464 24.663 -2.683 1.00 90.88 227 THR A O 1
ATOM 1779 N N . SER A 1 228 ? -2.047 23.543 -0.787 1.00 90.44 228 SER A N 1
ATOM 1780 C CA . SER A 1 228 ? -0.961 24.432 -0.349 1.00 90.44 228 SER A CA 1
ATOM 1781 C C . SER A 1 228 ? 0.267 24.401 -1.271 1.00 90.44 228 SER A C 1
ATOM 1783 O O . SER A 1 228 ? 0.993 25.392 -1.364 1.00 90.44 228 SER A O 1
ATOM 1785 N N . LEU A 1 229 ? 0.490 23.287 -1.976 1.00 87.56 229 LEU A N 1
ATOM 1786 C CA . LEU A 1 229 ? 1.622 23.088 -2.888 1.00 87.56 229 LEU A CA 1
ATOM 1787 C C . LEU A 1 229 ? 1.307 23.450 -4.346 1.00 87.56 229 LEU A C 1
ATOM 1789 O O . LEU A 1 229 ? 2.220 23.617 -5.158 1.00 87.56 229 LEU A O 1
ATOM 1793 N N . GLN A 1 230 ? 0.030 23.546 -4.703 1.00 84.50 230 GLN A N 1
ATOM 1794 C CA . GLN A 1 230 ? -0.410 23.802 -6.066 1.00 84.50 230 GLN A CA 1
ATOM 1795 C C . GLN A 1 230 ? -0.564 25.302 -6.342 1.00 84.50 230 GLN A C 1
ATOM 1797 O O . GLN A 1 230 ? -1.294 26.015 -5.666 1.00 84.50 230 GLN A O 1
ATOM 1802 N N . VAL A 1 231 ? 0.068 25.787 -7.417 1.00 79.25 231 VAL A N 1
ATOM 1803 C CA . VAL A 1 231 ? -0.163 27.143 -7.953 1.00 79.25 231 VAL A CA 1
ATOM 1804 C C . VAL A 1 231 ? -1.259 27.079 -9.022 1.00 79.25 231 VAL A C 1
ATOM 1806 O O . VAL A 1 231 ? -1.047 27.397 -10.192 1.00 79.25 231 VAL A O 1
ATOM 1809 N N . THR A 1 232 ? -2.428 26.554 -8.659 1.00 83.12 232 THR A N 1
ATOM 1810 C CA . THR A 1 232 ? -3.581 26.457 -9.559 1.00 83.12 232 THR A CA 1
ATOM 1811 C C . THR A 1 232 ? -4.886 26.579 -8.781 1.00 83.12 232 THR A C 1
ATOM 1813 O O . THR A 1 232 ? -4.957 26.186 -7.627 1.00 83.12 232 THR A O 1
ATOM 1816 N N . GLU A 1 233 ? -5.922 27.121 -9.425 1.00 79.88 233 GLU A N 1
ATOM 1817 C CA . GLU A 1 233 ? -7.296 27.157 -8.895 1.00 79.88 233 GLU A CA 1
ATOM 1818 C C . GLU A 1 233 ? -8.051 25.837 -9.120 1.00 79.88 233 GLU A C 1
ATOM 1820 O O . GLU A 1 233 ? -9.246 25.742 -8.842 1.00 79.88 233 GLU A O 1
ATOM 1825 N N . LYS A 1 234 ? -7.386 24.823 -9.686 1.00 85.94 234 LYS A N 1
ATOM 1826 C CA . LYS A 1 234 ? -7.991 23.504 -9.852 1.00 85.94 234 LYS A CA 1
ATOM 1827 C C . LYS A 1 234 ? -8.267 22.887 -8.490 1.00 85.94 234 LYS A C 1
ATOM 1829 O O . LYS A 1 234 ? -7.471 23.011 -7.566 1.00 85.94 234 LYS A O 1
ATOM 1834 N N . GLU A 1 235 ? -9.390 22.187 -8.414 1.00 87.81 235 GLU A N 1
ATOM 1835 C CA . GLU A 1 235 ? -9.724 21.366 -7.261 1.00 87.81 235 GLU A CA 1
ATOM 1836 C C . GLU A 1 235 ? -8.612 20.332 -7.006 1.00 87.81 235 GLU A C 1
ATOM 1838 O O . GLU A 1 235 ? -8.130 19.715 -7.966 1.00 87.81 235 GLU A O 1
ATOM 1843 N N . PRO A 1 236 ? -8.181 20.136 -5.746 1.00 89.12 236 PRO A N 1
ATOM 1844 C CA . PRO A 1 236 ? -7.144 19.169 -5.441 1.00 89.12 236 PRO A CA 1
ATOM 1845 C C . PRO A 1 236 ? -7.665 17.744 -5.659 1.00 89.12 236 PRO A C 1
ATOM 1847 O O . PRO A 1 236 ? -8.778 17.371 -5.277 1.00 89.12 236 PRO A O 1
ATOM 1850 N N . GLU A 1 237 ? -6.809 16.924 -6.256 1.00 87.56 237 GLU A N 1
ATOM 1851 C CA . GLU A 1 237 ? -7.090 15.532 -6.581 1.00 87.56 237 GLU A CA 1
ATOM 1852 C C . GLU A 1 237 ? -6.056 14.620 -5.925 1.00 87.56 237 GLU A C 1
ATOM 1854 O O . GLU A 1 237 ? -4.848 14.856 -6.010 1.00 87.56 237 GLU A O 1
ATOM 1859 N N . LEU A 1 238 ? -6.528 13.539 -5.303 1.00 85.69 238 LEU A N 1
ATOM 1860 C CA . LEU A 1 238 ? -5.670 12.544 -4.673 1.00 85.69 238 LEU A CA 1
ATOM 1861 C C . LEU A 1 238 ? -5.499 11.337 -5.599 1.00 85.69 238 LEU A C 1
ATOM 1863 O O . LEU A 1 238 ? -6.478 10.683 -5.962 1.00 85.69 238 LEU A O 1
ATOM 1867 N N . SER A 1 239 ? -4.250 11.010 -5.941 1.00 83.81 239 SER A N 1
ATOM 1868 C CA . SER A 1 239 ? -3.926 9.811 -6.723 1.00 83.81 239 SER A CA 1
ATOM 1869 C C . SER A 1 239 ? -3.991 8.551 -5.855 1.00 83.81 239 SER A C 1
ATOM 1871 O O . SER A 1 239 ? -3.166 8.348 -4.959 1.00 83.81 239 SER A O 1
ATOM 1873 N N . LEU A 1 240 ? -4.927 7.653 -6.171 1.00 85.88 240 LEU A N 1
ATOM 1874 C CA . LEU A 1 240 ? -5.123 6.371 -5.481 1.00 85.88 240 LEU A CA 1
ATOM 1875 C C . LEU A 1 240 ? -4.202 5.251 -6.005 1.00 85.88 240 LEU A C 1
ATOM 1877 O O . LEU A 1 240 ? -4.640 4.117 -6.191 1.00 85.88 240 LEU A O 1
ATOM 1881 N N . HIS A 1 241 ? -2.927 5.554 -6.244 1.00 84.19 241 HIS A N 1
ATOM 1882 C CA . HIS A 1 241 ? -1.952 4.629 -6.833 1.00 84.19 241 HIS A CA 1
ATOM 1883 C C . HIS A 1 241 ? -1.792 3.310 -6.052 1.00 84.19 241 HIS A C 1
ATOM 1885 O O . HIS A 1 241 ? -1.857 2.245 -6.656 1.00 84.19 241 HIS A O 1
ATOM 1891 N N . ASP A 1 242 ? -1.648 3.345 -4.724 1.00 89.75 242 ASP A N 1
ATOM 1892 C CA . ASP A 1 242 ? -1.487 2.115 -3.932 1.00 89.75 242 ASP A CA 1
ATOM 1893 C C . ASP A 1 242 ? -2.769 1.268 -3.841 1.00 89.75 242 ASP A C 1
ATOM 1895 O O . ASP A 1 242 ? -2.702 0.060 -4.088 1.00 89.75 242 ASP A O 1
ATOM 1899 N N . PRO A 1 243 ? -3.959 1.841 -3.545 1.00 91.81 243 PRO A N 1
ATOM 1900 C CA . PRO A 1 243 ? -5.208 1.089 -3.645 1.00 91.81 243 PRO A CA 1
ATOM 1901 C C . PRO A 1 243 ? -5.429 0.479 -5.036 1.00 91.81 243 PRO A C 1
ATOM 1903 O O . PRO A 1 243 ? -5.917 -0.646 -5.133 1.00 91.81 243 PRO A O 1
ATOM 1906 N N . LEU A 1 244 ? -5.042 1.185 -6.101 1.00 88.94 244 LEU A N 1
ATOM 1907 C CA . LEU A 1 244 ? -5.149 0.703 -7.477 1.00 88.94 244 LEU A CA 1
ATOM 1908 C C . LEU A 1 244 ? -4.281 -0.537 -7.722 1.00 88.94 244 LEU A C 1
ATOM 1910 O O . LEU A 1 244 ? -4.718 -1.463 -8.403 1.00 88.94 244 LEU A O 1
ATOM 1914 N N . THR A 1 245 ? -3.083 -0.586 -7.138 1.00 91.12 245 THR A N 1
ATOM 1915 C CA . THR A 1 245 ? -2.200 -1.759 -7.200 1.00 91.12 245 THR A CA 1
ATOM 1916 C C . THR A 1 245 ? -2.850 -2.990 -6.579 1.00 91.12 245 THR A C 1
ATOM 1918 O O . THR A 1 245 ? -2.771 -4.080 -7.150 1.00 91.12 245 THR A O 1
ATOM 1921 N N . ILE A 1 246 ? -3.534 -2.826 -5.444 1.00 93.06 246 ILE A N 1
ATOM 1922 C CA . ILE A 1 246 ? -4.267 -3.929 -4.815 1.00 93.06 246 ILE A CA 1
ATOM 1923 C C . ILE A 1 246 ? -5.483 -4.326 -5.650 1.00 93.06 246 ILE A C 1
ATOM 1925 O O . ILE A 1 246 ? -5.716 -5.515 -5.857 1.00 93.06 246 ILE A O 1
ATOM 1929 N N . TRP A 1 247 ? -6.221 -3.354 -6.189 1.00 92.31 247 TRP A N 1
ATOM 1930 C CA . TRP A 1 247 ? -7.359 -3.649 -7.055 1.00 92.31 247 TRP A CA 1
ATOM 1931 C C . TRP A 1 247 ? -6.943 -4.457 -8.281 1.00 92.31 247 TRP A C 1
ATOM 1933 O O . TRP A 1 247 ? -7.589 -5.453 -8.603 1.00 92.31 247 TRP A O 1
ATOM 1943 N N . TYR A 1 248 ? -5.822 -4.094 -8.912 1.00 91.62 248 TYR A N 1
ATOM 1944 C CA . TYR A 1 248 ? -5.229 -4.899 -9.973 1.00 91.62 248 TYR A CA 1
ATOM 1945 C C . TYR A 1 248 ? -4.878 -6.303 -9.482 1.00 91.62 248 TYR A C 1
ATOM 1947 O O . TYR A 1 248 ? -5.294 -7.269 -10.108 1.00 91.62 248 TYR A O 1
ATOM 1955 N N . ALA A 1 249 ? -4.179 -6.446 -8.353 1.00 92.19 249 ALA A N 1
ATOM 1956 C CA . ALA A 1 249 ? -3.810 -7.763 -7.832 1.00 92.19 249 ALA A CA 1
ATOM 1957 C C . ALA A 1 249 ? -5.024 -8.689 -7.623 1.00 92.19 249 ALA A C 1
ATOM 1959 O O . ALA A 1 249 ? -4.944 -9.866 -7.962 1.00 92.19 249 ALA A O 1
ATOM 1960 N N . MET A 1 250 ? -6.146 -8.145 -7.143 1.00 92.06 250 MET A N 1
ATOM 1961 C CA . MET A 1 250 ? -7.393 -8.886 -6.908 1.00 92.06 250 MET A CA 1
ATOM 1962 C C . MET A 1 250 ? -8.194 -9.182 -8.187 1.00 92.06 250 MET A C 1
ATOM 1964 O O . MET A 1 250 ? -9.028 -10.080 -8.195 1.00 92.06 250 MET A O 1
ATOM 1968 N N . THR A 1 251 ? -7.988 -8.425 -9.269 1.00 91.75 251 THR A N 1
ATOM 1969 C CA . THR A 1 251 ? -8.832 -8.497 -10.482 1.00 91.75 251 THR A CA 1
ATOM 1970 C C . THR A 1 251 ? -8.051 -8.772 -11.770 1.00 91.75 251 THR A C 1
ATOM 1972 O O . THR A 1 251 ? -8.627 -8.752 -12.859 1.00 91.75 251 THR A O 1
ATOM 1975 N N . ARG A 1 252 ? -6.746 -9.052 -11.677 1.00 88.25 252 ARG A N 1
ATOM 1976 C CA . ARG A 1 252 ? -5.834 -9.219 -12.824 1.00 88.25 252 ARG A CA 1
ATOM 1977 C C . ARG A 1 252 ? -6.301 -10.273 -13.832 1.00 88.25 252 ARG A C 1
ATOM 1979 O O . ARG A 1 252 ? -6.086 -10.104 -15.027 1.00 88.25 252 ARG A O 1
ATOM 1986 N N . ASP A 1 253 ? -6.982 -11.317 -13.361 1.00 88.62 253 ASP A N 1
ATOM 1987 C CA . ASP A 1 253 ? -7.396 -12.464 -14.176 1.00 88.62 253 ASP A CA 1
ATOM 1988 C C . ASP A 1 253 ? -8.754 -12.243 -14.878 1.00 88.62 253 ASP A C 1
ATOM 1990 O O . ASP A 1 253 ? -9.213 -13.087 -15.642 1.00 88.62 253 ASP A O 1
ATOM 1994 N N . GLN A 1 254 ? -9.395 -11.085 -14.676 1.00 88.75 254 GLN A N 1
ATOM 1995 C CA . GLN A 1 254 ? -10.700 -10.753 -15.266 1.00 88.75 254 GLN A CA 1
ATOM 1996 C C . GLN A 1 254 ? -10.615 -10.244 -16.720 1.00 88.75 254 GLN A C 1
ATOM 1998 O O . GLN A 1 254 ? -11.643 -9.972 -17.335 1.00 88.75 254 GLN A O 1
ATOM 2003 N N . GLY A 1 255 ? -9.411 -10.074 -17.280 1.00 85.00 255 GLY A N 1
ATOM 2004 C CA . GLY A 1 255 ? -9.213 -9.658 -18.679 1.00 85.00 255 GLY A CA 1
ATOM 2005 C C . GLY A 1 255 ? -9.596 -8.204 -18.999 1.00 85.00 255 GLY A C 1
ATOM 2006 O O . GLY A 1 255 ? -9.647 -7.826 -20.166 1.00 85.00 255 GLY A O 1
ATOM 2007 N N . VAL A 1 256 ? -9.860 -7.384 -17.978 1.00 87.75 256 VAL A N 1
ATOM 2008 C CA . VAL A 1 256 ? -10.249 -5.963 -18.102 1.00 87.75 256 VAL A CA 1
ATOM 2009 C C . VAL A 1 256 ? -9.067 -4.988 -17.995 1.00 87.75 256 VAL A C 1
ATOM 2011 O O . VAL A 1 256 ? -9.234 -3.783 -18.178 1.00 87.75 256 VAL A O 1
ATOM 2014 N N . TRP A 1 257 ? -7.872 -5.502 -17.697 1.00 89.56 257 TRP A N 1
ATOM 2015 C CA . TRP A 1 257 ? -6.628 -4.739 -17.602 1.00 89.56 257 TRP A CA 1
ATOM 2016 C C . TRP A 1 257 ? -5.829 -4.867 -18.897 1.00 89.56 257 TRP A C 1
ATOM 2018 O O . TRP A 1 257 ? -5.686 -5.968 -19.425 1.00 89.56 257 TRP A O 1
ATOM 2028 N N . GLU A 1 258 ? -5.260 -3.764 -19.387 1.00 88.69 258 GLU A N 1
ATOM 2029 C CA . GLU A 1 258 ? -4.369 -3.807 -20.552 1.00 88.69 258 GLU A CA 1
ATOM 2030 C C . GLU A 1 258 ? -2.913 -3.643 -20.102 1.00 88.69 258 GLU A C 1
ATOM 2032 O O . GLU A 1 258 ? -2.553 -2.680 -19.412 1.00 88.69 258 GLU A O 1
ATOM 2037 N N . SER A 1 259 ? -2.062 -4.574 -20.530 1.00 88.25 259 SER A N 1
ATOM 2038 C CA . SER A 1 259 ? -0.611 -4.512 -20.371 1.00 88.25 259 SER A CA 1
ATOM 2039 C C . SER A 1 259 ? 0.085 -4.173 -21.688 1.00 88.25 259 SER A C 1
ATOM 2041 O O . SER A 1 259 ? -0.520 -4.153 -22.761 1.00 88.25 259 SER A O 1
ATOM 2043 N N . THR A 1 260 ? 1.390 -3.932 -21.625 1.00 87.19 260 THR A N 1
ATOM 2044 C CA . THR A 1 260 ? 2.240 -3.885 -22.816 1.00 87.19 260 THR A CA 1
ATOM 2045 C C . THR A 1 260 ? 2.070 -5.160 -23.648 1.00 87.19 260 THR A C 1
ATOM 2047 O O . THR A 1 260 ? 1.949 -6.259 -23.108 1.00 87.19 260 THR A O 1
ATOM 2050 N N . ALA A 1 261 ? 2.064 -5.018 -24.979 1.00 85.50 261 ALA A N 1
ATOM 2051 C CA . ALA A 1 261 ? 1.862 -6.143 -25.900 1.00 85.50 261 ALA A CA 1
ATOM 2052 C C . ALA A 1 261 ? 2.995 -7.184 -25.843 1.00 85.50 261 ALA A C 1
ATOM 2054 O O . ALA A 1 261 ? 2.813 -8.332 -26.240 1.00 85.50 261 ALA A O 1
ATOM 2055 N N . LYS A 1 262 ? 4.180 -6.766 -25.388 1.00 85.00 262 LYS A N 1
ATOM 2056 C CA . LYS A 1 262 ? 5.337 -7.617 -25.111 1.00 85.00 262 LYS A CA 1
ATOM 2057 C C . LYS A 1 262 ? 5.970 -7.183 -23.783 1.00 85.00 262 LYS A C 1
ATOM 2059 O O . LYS A 1 262 ? 5.852 -6.000 -23.440 1.00 85.00 262 LYS A O 1
ATOM 2064 N N . PRO A 1 263 ? 6.664 -8.088 -23.074 1.00 85.50 263 PRO A N 1
ATOM 2065 C CA . PRO A 1 263 ? 7.471 -7.712 -21.921 1.00 85.50 263 PRO A CA 1
ATOM 2066 C C . PRO A 1 263 ? 8.541 -6.680 -22.303 1.00 85.50 263 PRO A C 1
ATOM 2068 O O . PRO A 1 263 ? 9.243 -6.847 -23.302 1.00 85.50 263 PRO A O 1
ATOM 2071 N N . GLU A 1 264 ? 8.671 -5.620 -21.508 1.00 86.56 264 GLU A N 1
ATOM 2072 C CA . GLU A 1 264 ? 9.686 -4.572 -21.673 1.00 86.56 264 GLU A CA 1
ATOM 2073 C C . GLU A 1 264 ? 10.904 -4.888 -20.783 1.00 86.56 264 GLU A C 1
ATOM 2075 O O . GLU A 1 264 ? 10.720 -5.347 -19.655 1.00 86.56 264 GLU A O 1
ATOM 2080 N N . ASP A 1 265 ? 12.139 -4.643 -21.258 1.00 88.38 265 ASP A N 1
ATOM 2081 C CA . ASP A 1 265 ? 13.312 -4.580 -20.366 1.00 88.38 265 ASP A CA 1
ATOM 2082 C C . ASP A 1 265 ? 13.237 -3.294 -19.556 1.00 88.38 265 ASP A C 1
ATOM 2084 O O . ASP A 1 265 ? 13.405 -2.203 -20.111 1.00 88.38 265 ASP A O 1
ATOM 2088 N N . LEU A 1 266 ? 12.989 -3.421 -18.258 1.00 87.94 266 LEU A N 1
ATOM 2089 C CA . LEU A 1 266 ? 12.993 -2.286 -17.358 1.00 87.94 266 LEU A CA 1
ATOM 2090 C C . LEU A 1 266 ? 14.133 -2.401 -16.355 1.00 87.94 266 LEU A C 1
ATOM 2092 O O . LEU A 1 266 ? 14.269 -3.377 -15.615 1.00 87.94 266 LEU A O 1
ATOM 2096 N N . ARG A 1 267 ? 14.961 -1.362 -16.308 1.00 89.50 267 ARG A N 1
ATOM 2097 C CA . ARG A 1 267 ? 16.103 -1.268 -15.394 1.00 89.50 267 ARG A CA 1
ATOM 2098 C C . ARG A 1 267 ? 15.988 -0.023 -14.531 1.00 89.50 267 ARG A C 1
ATOM 2100 O O . ARG A 1 267 ? 15.232 0.888 -14.852 1.00 89.50 267 ARG A O 1
ATOM 2107 N N . VAL A 1 268 ? 16.725 0.003 -13.430 1.00 88.81 268 VAL A N 1
ATOM 2108 C CA . VAL A 1 268 ? 16.788 1.154 -12.525 1.00 88.81 268 VAL A CA 1
ATOM 2109 C C . VAL A 1 268 ? 18.157 1.801 -12.686 1.00 88.81 268 VAL A C 1
ATOM 2111 O O . VAL A 1 268 ? 19.169 1.111 -12.597 1.00 88.81 268 VAL A O 1
ATOM 2114 N N . GLU A 1 269 ? 18.188 3.105 -12.939 1.00 91.69 269 GLU A N 1
ATOM 2115 C CA . GLU A 1 269 ? 19.416 3.901 -12.891 1.00 91.69 269 GLU A CA 1
ATOM 2116 C C . GLU A 1 269 ? 19.868 4.049 -11.432 1.00 91.69 269 GLU A C 1
ATOM 2118 O O . GLU A 1 269 ? 19.089 4.480 -10.583 1.00 91.69 269 GLU A O 1
ATOM 2123 N N . THR A 1 270 ? 21.105 3.677 -11.110 1.00 90.38 270 THR A N 1
ATOM 2124 C CA . THR A 1 270 ? 21.584 3.602 -9.720 1.00 90.38 270 THR A CA 1
ATOM 2125 C C . THR A 1 270 ? 22.690 4.595 -9.385 1.00 90.38 270 THR A C 1
ATOM 2127 O O . THR A 1 270 ? 22.918 4.831 -8.200 1.00 90.38 270 THR A O 1
ATOM 2130 N N . THR A 1 271 ? 23.352 5.197 -10.377 1.00 90.56 271 THR A N 1
ATOM 2131 C CA . THR A 1 271 ? 24.561 6.014 -10.171 1.00 90.56 271 THR A CA 1
ATOM 2132 C C . THR A 1 271 ? 24.448 7.438 -10.705 1.00 90.56 271 THR A C 1
ATOM 2134 O O . THR A 1 271 ? 25.189 8.307 -10.249 1.00 90.56 271 THR A O 1
ATOM 2137 N N . GLY A 1 272 ? 23.536 7.706 -11.642 1.00 91.12 272 GLY A N 1
ATOM 2138 C CA . GLY A 1 272 ? 23.370 9.036 -12.229 1.00 91.12 272 GLY A CA 1
ATOM 2139 C C . GLY A 1 272 ? 22.997 10.111 -11.201 1.00 91.12 272 GLY A C 1
ATOM 2140 O O . GLY A 1 272 ? 22.027 9.956 -10.468 1.00 91.12 272 GLY A O 1
ATOM 2141 N N . GLU A 1 273 ? 23.710 11.239 -11.199 1.00 91.94 273 GLU A N 1
ATOM 2142 C CA . GLU A 1 273 ? 23.481 12.369 -10.277 1.00 91.94 273 GLU A CA 1
ATOM 2143 C C . GLU A 1 273 ? 22.030 12.883 -10.310 1.00 91.94 273 GLU A C 1
ATOM 2145 O O . GLU A 1 273 ? 21.422 13.116 -9.270 1.00 91.94 273 GLU A O 1
ATOM 2150 N N . TRP A 1 274 ? 21.455 12.998 -11.511 1.00 93.75 274 TRP A N 1
ATOM 2151 C CA . TRP A 1 274 ? 20.120 13.571 -11.739 1.00 93.75 274 TRP A CA 1
ATOM 2152 C C . TRP A 1 274 ? 19.028 12.525 -11.972 1.00 93.75 274 TRP A C 1
ATOM 2154 O O . TRP A 1 274 ? 17.845 12.854 -12.001 1.00 93.75 274 TRP A O 1
ATOM 2164 N N . THR A 1 275 ? 19.420 11.274 -12.210 1.00 92.88 275 THR A N 1
ATOM 2165 C CA . THR A 1 275 ? 18.529 10.214 -12.704 1.00 92.88 275 THR A CA 1
ATOM 2166 C C . THR A 1 275 ? 18.537 8.970 -11.827 1.00 92.88 275 THR A C 1
ATOM 2168 O O . THR A 1 275 ? 17.858 8.002 -12.164 1.00 92.88 275 THR A O 1
ATOM 2171 N N . ARG A 1 276 ? 19.260 8.965 -10.699 1.00 90.44 276 ARG A N 1
ATOM 2172 C CA . ARG A 1 276 ? 19.214 7.870 -9.722 1.00 90.44 276 ARG A CA 1
ATOM 2173 C C . ARG A 1 276 ? 17.766 7.572 -9.320 1.00 90.44 276 ARG A C 1
ATOM 2175 O O . ARG A 1 276 ? 17.005 8.468 -8.970 1.00 90.44 276 ARG A O 1
ATOM 2182 N N . GLY A 1 277 ? 17.389 6.299 -9.385 1.00 87.62 277 GLY A N 1
ATOM 2183 C CA . GLY A 1 277 ? 16.032 5.805 -9.149 1.00 87.62 277 GLY A CA 1
ATOM 2184 C C . GLY A 1 277 ? 15.122 5.816 -10.383 1.00 87.62 277 GLY A C 1
ATOM 2185 O O . GLY A 1 277 ? 14.010 5.293 -10.316 1.00 87.62 277 GLY A O 1
ATOM 2186 N N . MET A 1 278 ? 15.559 6.364 -11.522 1.00 90.25 278 MET A N 1
ATOM 2187 C CA . MET A 1 278 ? 14.755 6.385 -12.743 1.00 90.25 278 MET A CA 1
ATOM 2188 C C . MET A 1 278 ? 14.579 4.976 -13.318 1.00 90.25 278 MET A C 1
ATOM 2190 O O . MET A 1 278 ? 15.544 4.231 -13.495 1.00 90.25 278 MET A O 1
ATOM 2194 N N . HIS A 1 279 ? 13.343 4.641 -13.694 1.00 88.69 279 HIS A N 1
ATOM 2195 C CA . HIS A 1 279 ? 13.055 3.469 -14.514 1.00 88.69 279 HIS A CA 1
ATOM 2196 C C . HIS A 1 279 ? 13.437 3.733 -15.973 1.00 88.69 279 HIS A C 1
ATOM 2198 O O . HIS A 1 279 ? 12.845 4.585 -16.642 1.00 88.69 279 HIS A O 1
ATOM 2204 N N . VAL A 1 280 ? 14.414 2.985 -16.469 1.00 90.12 280 VAL A N 1
ATOM 2205 C CA . VAL A 1 280 ? 14.950 3.091 -17.824 1.00 90.12 280 VAL A CA 1
ATOM 2206 C C . VAL A 1 280 ? 14.419 1.935 -18.663 1.00 90.12 280 VAL A C 1
ATOM 2208 O O . VAL A 1 280 ? 14.541 0.771 -18.285 1.00 90.12 280 VAL A O 1
ATOM 2211 N N . VAL A 1 281 ? 13.842 2.275 -19.815 1.00 88.00 281 VAL A N 1
ATOM 2212 C CA . VAL A 1 281 ? 13.354 1.325 -20.823 1.00 88.00 281 VAL A CA 1
ATOM 2213 C C . VAL A 1 281 ? 14.037 1.641 -22.145 1.00 88.00 281 VAL A C 1
ATOM 2215 O O . VAL A 1 281 ? 14.077 2.805 -22.558 1.00 88.00 281 VAL A O 1
ATOM 2218 N N . ASP A 1 282 ? 14.535 0.615 -22.830 1.00 87.56 282 ASP A N 1
ATOM 2219 C CA . ASP A 1 282 ? 15.094 0.775 -24.168 1.00 87.56 282 ASP A CA 1
ATOM 2220 C C . ASP A 1 282 ? 13.978 0.932 -25.209 1.00 87.56 282 ASP A C 1
ATOM 2222 O O . ASP A 1 282 ? 13.233 0.001 -25.505 1.00 87.56 282 ASP A O 1
ATOM 2226 N N . LYS A 1 283 ? 13.864 2.136 -25.774 1.00 86.81 283 LYS A N 1
ATOM 2227 C CA . LYS A 1 283 ? 12.912 2.458 -26.850 1.00 86.81 283 LYS A CA 1
ATOM 2228 C C . LYS A 1 283 ? 13.570 2.525 -28.227 1.00 86.81 283 LYS A C 1
ATOM 2230 O O . LYS A 1 283 ? 12.935 2.962 -29.188 1.00 86.81 283 LYS A O 1
ATOM 2235 N N . ARG A 1 284 ? 14.852 2.166 -28.341 1.00 86.12 284 ARG A N 1
ATOM 2236 C CA . ARG A 1 284 ? 15.559 2.164 -29.624 1.00 86.12 284 ARG A CA 1
ATOM 2237 C C . ARG A 1 284 ? 14.929 1.104 -30.523 1.00 86.12 284 ARG A C 1
ATOM 2239 O O . ARG A 1 284 ? 14.684 -0.020 -30.100 1.00 86.12 284 ARG A O 1
ATOM 2246 N N . ASN A 1 285 ? 14.726 1.431 -31.797 1.00 84.69 285 ASN A N 1
ATOM 2247 C CA . ASN A 1 285 ? 14.228 0.477 -32.788 1.00 84.69 285 ASN A CA 1
ATOM 2248 C C . ASN A 1 285 ? 15.361 -0.449 -33.275 1.00 84.69 285 ASN A C 1
ATOM 2250 O O . ASN A 1 285 ? 15.756 -0.413 -34.441 1.00 84.69 285 ASN A O 1
ATOM 2254 N N . ARG A 1 286 ? 15.954 -1.212 -32.351 1.00 85.25 286 ARG A N 1
ATOM 2255 C CA . ARG A 1 286 ? 17.023 -2.180 -32.624 1.00 85.25 286 ARG A CA 1
ATOM 2256 C C . ARG A 1 286 ? 16.485 -3.598 -32.479 1.00 85.25 286 ARG A C 1
ATOM 2258 O O . ARG A 1 286 ? 15.624 -3.874 -31.651 1.00 85.25 286 ARG A O 1
ATOM 2265 N N . LYS A 1 287 ? 17.008 -4.505 -33.303 1.00 82.12 287 LYS A N 1
ATOM 2266 C CA . LYS A 1 287 ? 16.630 -5.918 -33.270 1.00 82.12 287 LYS A CA 1
ATOM 2267 C C . LYS A 1 287 ? 17.184 -6.568 -31.995 1.00 82.12 287 LYS A C 1
ATOM 2269 O O . LYS A 1 287 ? 18.389 -6.506 -31.764 1.00 82.12 287 LYS A O 1
ATOM 2274 N N . ILE A 1 288 ? 16.305 -7.188 -31.210 1.00 82.56 288 ILE A N 1
ATOM 2275 C CA . ILE A 1 288 ? 16.674 -8.078 -30.099 1.00 82.56 288 ILE A CA 1
ATOM 2276 C C . ILE A 1 288 ? 17.286 -9.352 -30.702 1.00 82.56 288 ILE A C 1
ATOM 2278 O O . ILE A 1 288 ? 16.810 -9.824 -31.742 1.00 82.56 288 ILE A O 1
ATOM 2282 N N . ALA A 1 289 ? 18.358 -9.871 -30.102 1.00 78.31 289 ALA A N 1
ATOM 2283 C CA . ALA A 1 289 ? 18.959 -11.134 -30.519 1.00 78.31 289 ALA A CA 1
ATOM 2284 C C . ALA A 1 289 ? 17.953 -12.286 -30.436 1.00 78.31 289 ALA A C 1
ATOM 2286 O O . ALA A 1 289 ? 16.994 -12.240 -29.665 1.00 78.31 289 ALA A O 1
ATOM 2287 N N . ASP A 1 290 ? 18.176 -13.307 -31.262 1.00 71.44 290 ASP A N 1
ATOM 2288 C CA . ASP A 1 290 ? 17.377 -14.527 -31.210 1.00 71.44 290 ASP A CA 1
ATOM 2289 C C . ASP A 1 290 ? 17.588 -15.210 -29.850 1.00 71.44 290 ASP A C 1
ATOM 2291 O O . ASP A 1 290 ? 18.707 -15.232 -29.333 1.00 71.44 290 ASP A O 1
ATOM 2295 N N . ASP A 1 291 ? 16.525 -15.741 -29.257 1.00 63.53 291 ASP A N 1
ATOM 2296 C CA . ASP A 1 291 ? 16.552 -16.354 -27.919 1.00 63.53 291 ASP A CA 1
ATOM 2297 C C . ASP A 1 291 ? 17.122 -17.781 -27.921 1.00 63.53 291 ASP A C 1
ATOM 2299 O O . ASP A 1 291 ? 17.193 -18.433 -26.880 1.00 63.53 291 ASP A O 1
ATOM 2303 N N . GLY A 1 292 ? 17.570 -18.254 -29.088 1.00 56.38 292 GLY A N 1
ATOM 2304 C CA . GLY A 1 292 ? 18.118 -19.593 -29.280 1.00 56.38 292 GLY A CA 1
ATOM 2305 C C . GLY A 1 292 ? 17.048 -20.681 -29.396 1.00 56.38 292 GLY A C 1
ATOM 2306 O O . GLY A 1 292 ? 17.402 -21.857 -29.454 1.00 56.38 292 GLY A O 1
ATOM 2307 N N . SER A 1 293 ? 15.758 -20.322 -29.462 1.00 52.53 293 SER A N 1
ATOM 2308 C CA . SER A 1 293 ? 14.655 -21.267 -29.699 1.00 52.53 293 SER A CA 1
ATOM 2309 C C . SER A 1 293 ? 14.513 -21.686 -31.171 1.00 52.53 293 SER A C 1
ATOM 2311 O O . SER A 1 293 ? 13.814 -22.654 -31.482 1.00 52.53 293 SER A O 1
ATOM 2313 N N . THR A 1 294 ? 15.215 -21.015 -32.091 1.00 44.91 294 THR A N 1
ATOM 2314 C CA . THR A 1 294 ? 15.365 -21.451 -33.483 1.00 44.91 294 THR A CA 1
ATOM 2315 C C . THR A 1 294 ? 16.508 -22.477 -33.617 1.00 44.91 294 THR A C 1
ATOM 2317 O O . THR A 1 294 ? 17.571 -22.306 -33.016 1.00 44.91 294 THR A O 1
ATOM 2320 N N . PRO A 1 295 ? 16.372 -23.532 -34.453 1.00 45.72 295 PRO A N 1
ATOM 2321 C CA . PRO A 1 295 ? 17.401 -24.573 -34.611 1.00 45.72 295 PRO A CA 1
ATOM 2322 C C . PRO A 1 295 ? 18.745 -24.072 -35.179 1.00 45.72 295 PRO A C 1
ATOM 2324 O O . PRO A 1 295 ? 19.672 -24.858 -35.355 1.00 45.72 295 PRO A O 1
ATOM 2327 N N . THR A 1 296 ? 18.854 -22.783 -35.510 1.00 45.47 296 THR A N 1
ATOM 2328 C CA . THR A 1 296 ? 20.016 -22.157 -36.151 1.00 45.47 296 THR A CA 1
ATOM 2329 C C . THR A 1 296 ? 21.067 -21.607 -35.183 1.00 45.47 296 THR A C 1
ATOM 2331 O O . THR A 1 296 ? 22.031 -21.004 -35.642 1.00 45.47 296 THR A O 1
ATOM 2334 N N . GLY A 1 297 ? 20.945 -21.864 -33.874 1.00 46.50 297 GLY A N 1
ATOM 2335 C CA . GLY A 1 297 ? 22.097 -21.888 -32.965 1.00 46.50 297 GLY A CA 1
ATOM 2336 C C . GLY A 1 297 ? 22.895 -20.586 -32.878 1.00 46.50 297 GLY A C 1
ATOM 2337 O O . GLY A 1 297 ? 24.109 -20.590 -33.077 1.00 46.50 297 GLY A O 1
ATOM 2338 N N . VAL A 1 298 ? 22.242 -19.469 -32.551 1.00 50.00 298 VAL A N 1
ATOM 2339 C CA . VAL A 1 298 ? 22.986 -18.303 -32.058 1.00 50.00 298 VAL A CA 1
ATOM 2340 C C . VAL A 1 298 ? 23.478 -18.660 -30.652 1.00 50.00 298 VAL A C 1
ATOM 2342 O O . VAL A 1 298 ? 22.675 -18.805 -29.733 1.00 50.00 298 VAL A O 1
ATOM 2345 N N . SER A 1 299 ? 24.785 -18.886 -30.487 1.00 55.41 299 SER A N 1
ATOM 2346 C CA . SER A 1 299 ? 25.378 -19.157 -29.171 1.00 55.41 299 SER A CA 1
ATOM 2347 C C . SER A 1 299 ? 25.148 -17.965 -28.233 1.00 55.41 299 SER A C 1
ATOM 2349 O O . SER A 1 299 ? 25.091 -16.819 -28.684 1.00 55.41 299 SER A O 1
ATOM 2351 N N . SER A 1 300 ? 25.042 -18.199 -26.918 1.00 58.69 300 SER A N 1
ATOM 2352 C CA . SER A 1 300 ? 24.872 -17.105 -25.943 1.00 58.69 300 SER A CA 1
ATOM 2353 C C . SER A 1 300 ? 25.996 -16.063 -26.033 1.00 58.69 300 SER A C 1
ATOM 2355 O O . SER A 1 300 ? 25.764 -14.884 -25.787 1.00 58.69 300 SER A O 1
ATOM 2357 N N . GLU A 1 301 ? 27.190 -16.477 -26.466 1.00 61.28 301 GLU A N 1
ATOM 2358 C CA . GLU A 1 301 ? 28.333 -15.603 -26.749 1.00 61.28 301 GLU A CA 1
ATOM 2359 C C . GLU A 1 301 ? 28.061 -14.613 -27.893 1.00 61.28 301 GLU A C 1
ATOM 2361 O O . GLU A 1 301 ? 28.514 -13.474 -27.838 1.00 61.28 301 GLU A O 1
ATOM 2366 N N . ALA A 1 302 ? 27.306 -14.998 -28.926 1.00 62.38 302 ALA A N 1
ATOM 2367 C CA . ALA A 1 302 ? 26.942 -14.093 -30.016 1.00 62.38 302 ALA A CA 1
ATOM 2368 C C . ALA A 1 302 ? 25.847 -13.092 -29.598 1.00 62.38 302 ALA A C 1
ATOM 2370 O O . ALA A 1 302 ? 25.868 -11.945 -30.044 1.00 62.38 302 ALA A O 1
ATOM 2371 N N . ALA A 1 303 ? 24.931 -13.492 -28.708 1.00 66.44 303 ALA A N 1
ATOM 2372 C CA . ALA A 1 303 ? 23.941 -12.590 -28.108 1.00 66.44 303 ALA A CA 1
ATOM 2373 C C . ALA A 1 303 ? 24.568 -11.585 -27.119 1.00 66.44 303 ALA A C 1
ATOM 2375 O O . ALA A 1 303 ? 24.016 -10.507 -26.909 1.00 66.44 303 ALA A O 1
ATOM 2376 N N . ASP A 1 304 ? 25.727 -11.919 -26.546 1.00 71.69 304 ASP A N 1
ATOM 2377 C CA . ASP A 1 304 ? 26.480 -11.061 -25.625 1.00 71.69 304 ASP A CA 1
ATOM 2378 C C . ASP A 1 304 ? 27.429 -10.073 -26.310 1.00 71.69 304 ASP A C 1
ATOM 2380 O O . ASP A 1 304 ? 27.854 -9.106 -25.684 1.00 71.69 304 ASP A O 1
ATOM 2384 N N . ASN A 1 305 ? 27.723 -10.272 -27.595 1.00 75.81 305 ASN A N 1
ATOM 2385 C CA . ASN A 1 305 ? 28.682 -9.468 -28.355 1.00 75.81 305 ASN A CA 1
ATOM 2386 C C . ASN A 1 305 ? 28.007 -8.631 -29.456 1.00 75.81 305 ASN A C 1
ATOM 2388 O O . ASN A 1 305 ? 28.508 -8.514 -30.578 1.00 75.81 305 ASN A O 1
ATOM 2392 N N . ILE A 1 306 ? 26.848 -8.039 -29.157 1.00 80.75 306 ILE A N 1
ATOM 2393 C CA . ILE A 1 306 ? 26.169 -7.128 -30.083 1.00 80.75 306 ILE A CA 1
ATOM 2394 C C . ILE A 1 306 ? 26.855 -5.758 -30.023 1.00 80.75 306 ILE A C 1
ATOM 2396 O O . ILE A 1 306 ? 26.910 -5.118 -28.976 1.00 80.75 306 ILE A O 1
ATOM 2400 N N . LEU A 1 307 ? 27.354 -5.277 -31.167 1.00 82.12 307 LEU A N 1
ATOM 2401 C CA . LEU A 1 307 ? 28.066 -3.999 -31.249 1.00 82.12 307 LEU A CA 1
ATOM 2402 C C . LEU A 1 307 ? 27.225 -2.839 -30.683 1.00 82.12 307 LEU A C 1
ATOM 2404 O O . LEU A 1 307 ? 26.091 -2.603 -31.120 1.00 82.12 307 LEU A O 1
ATOM 2408 N N . GLY A 1 308 ? 27.795 -2.092 -29.734 1.00 82.88 308 GLY A N 1
ATOM 2409 C CA . GLY A 1 308 ? 27.130 -0.964 -29.076 1.00 82.88 308 GLY A CA 1
ATOM 2410 C C . GLY A 1 308 ? 25.976 -1.380 -28.159 1.00 82.88 308 GLY A C 1
ATOM 2411 O O . GLY A 1 308 ? 25.002 -0.633 -28.024 1.00 82.88 308 GLY A O 1
ATOM 2412 N N . ASP A 1 309 ? 26.025 -2.593 -27.606 1.00 86.81 309 ASP A N 1
ATOM 2413 C CA . ASP A 1 309 ? 25.110 -3.086 -26.575 1.00 86.81 309 ASP A CA 1
ATOM 2414 C C . ASP A 1 309 ? 25.866 -3.585 -25.334 1.00 86.81 309 ASP A C 1
ATOM 2416 O O . ASP A 1 309 ? 25.657 -4.691 -24.846 1.00 86.81 309 ASP A O 1
ATOM 2420 N N . ASP A 1 310 ? 26.745 -2.738 -24.802 1.00 85.56 310 ASP A N 1
ATOM 2421 C CA . ASP A 1 310 ? 27.683 -3.091 -23.724 1.00 85.56 310 ASP A CA 1
ATOM 2422 C C . ASP A 1 310 ? 26.994 -3.577 -22.435 1.00 85.56 310 ASP A C 1
ATOM 2424 O O . ASP A 1 310 ? 27.581 -4.298 -21.632 1.00 85.56 310 ASP A O 1
ATOM 2428 N N . MET A 1 311 ? 25.723 -3.209 -22.245 1.00 86.06 311 MET A N 1
ATOM 2429 C CA . MET A 1 311 ? 24.914 -3.596 -21.085 1.00 86.06 311 MET A CA 1
ATOM 2430 C C . MET A 1 311 ? 23.907 -4.716 -21.397 1.00 86.06 311 MET A C 1
ATOM 2432 O O . MET A 1 311 ? 23.088 -5.052 -20.540 1.00 86.06 311 MET A O 1
ATOM 2436 N N . GLY A 1 312 ? 23.928 -5.292 -22.603 1.00 89.25 312 GLY A N 1
ATOM 2437 C CA . GLY A 1 312 ? 23.070 -6.413 -22.990 1.00 89.25 312 GLY A CA 1
ATOM 2438 C C . GLY A 1 312 ? 21.574 -6.088 -22.969 1.00 89.25 312 GLY A C 1
ATOM 2439 O O . GLY A 1 312 ? 20.796 -6.866 -22.421 1.00 89.25 312 GLY A O 1
ATOM 2440 N N . TRP A 1 313 ? 21.154 -4.927 -23.480 1.00 90.00 313 TRP A N 1
ATOM 2441 C CA . TRP A 1 313 ? 19.733 -4.571 -23.629 1.00 90.00 313 TRP A CA 1
ATOM 2442 C C . TRP A 1 313 ? 19.035 -5.410 -24.702 1.00 90.00 313 TRP A C 1
ATOM 2444 O O . TRP A 1 313 ? 17.840 -5.682 -24.609 1.00 90.00 313 TRP A O 1
ATOM 2454 N N . LEU A 1 314 ? 19.785 -5.842 -25.715 1.00 87.94 314 LEU A N 1
ATOM 2455 C CA . LEU A 1 314 ? 19.293 -6.610 -26.853 1.00 87.94 314 LEU A CA 1
ATOM 2456 C C . LEU A 1 314 ? 19.432 -8.122 -26.646 1.00 87.94 314 LEU A C 1
ATOM 2458 O O . LEU A 1 314 ? 19.014 -8.881 -27.518 1.00 87.94 314 LEU A O 1
ATOM 2462 N N . ASN A 1 315 ? 19.970 -8.572 -25.508 1.00 86.69 315 ASN A N 1
ATOM 2463 C CA . ASN A 1 315 ? 19.999 -9.985 -25.148 1.00 86.69 315 ASN A CA 1
ATOM 2464 C C . ASN A 1 315 ? 18.656 -10.387 -24.491 1.00 86.69 315 ASN A C 1
ATOM 2466 O O . ASN A 1 315 ? 18.288 -9.806 -23.466 1.00 86.69 315 ASN A O 1
ATOM 2470 N N . PRO A 1 316 ? 17.910 -11.367 -25.039 1.00 82.81 316 PRO A N 1
ATOM 2471 C CA . PRO A 1 316 ? 16.615 -11.793 -24.496 1.00 82.81 316 PRO A CA 1
ATOM 2472 C C . PRO A 1 316 ? 16.706 -12.462 -23.115 1.00 82.81 316 PRO A C 1
ATOM 2474 O O . PRO A 1 316 ? 15.728 -12.449 -22.374 1.00 82.81 316 PRO A O 1
ATOM 2477 N N . ASN A 1 317 ? 17.879 -12.983 -22.750 1.00 82.38 317 ASN A N 1
ATOM 2478 C CA . ASN A 1 317 ? 18.142 -13.691 -21.496 1.00 82.38 317 ASN A CA 1
ATOM 2479 C C . ASN A 1 317 ? 18.730 -12.783 -20.396 1.00 82.38 317 ASN A C 1
ATOM 2481 O O . ASN A 1 317 ? 19.100 -13.271 -19.330 1.00 82.38 317 ASN A O 1
ATOM 2485 N N . LYS A 1 318 ? 18.853 -11.469 -20.642 1.00 85.00 318 LYS A N 1
ATOM 2486 C CA . LYS A 1 318 ? 19.353 -10.472 -19.678 1.00 85.00 318 LYS A CA 1
ATOM 2487 C C . LYS A 1 318 ? 18.305 -9.395 -19.396 1.00 85.00 318 LYS A C 1
ATOM 2489 O O . LYS A 1 318 ? 17.470 -9.092 -20.242 1.00 85.00 318 LYS A O 1
ATOM 2494 N N . GLY A 1 319 ? 18.409 -8.756 -18.231 1.00 84.62 319 GLY A N 1
ATOM 2495 C CA . GLY A 1 319 ? 17.536 -7.653 -17.810 1.00 84.62 319 GLY A CA 1
ATOM 2496 C C . GLY A 1 319 ? 16.285 -8.112 -17.057 1.00 84.62 319 GLY A C 1
ATOM 2497 O O . GLY A 1 319 ? 16.169 -9.279 -16.692 1.00 84.62 319 GLY A O 1
ATOM 2498 N N . ASN A 1 320 ? 15.348 -7.188 -16.819 1.00 84.44 320 ASN A N 1
ATOM 2499 C CA . ASN A 1 320 ? 14.097 -7.487 -16.111 1.00 84.44 320 ASN A CA 1
ATOM 2500 C C . ASN A 1 320 ? 12.929 -7.335 -17.079 1.00 84.44 320 ASN A C 1
ATOM 2502 O O . ASN A 1 320 ? 12.457 -6.228 -17.333 1.00 84.44 320 ASN A O 1
ATOM 2506 N N . ARG A 1 321 ? 12.487 -8.455 -17.651 1.00 85.00 321 ARG A N 1
ATOM 2507 C CA . ARG A 1 321 ? 11.371 -8.483 -18.597 1.00 85.00 321 ARG A CA 1
ATOM 2508 C C . ARG A 1 321 ? 10.054 -8.468 -17.828 1.00 85.00 321 ARG A C 1
ATOM 2510 O O . ARG A 1 321 ? 9.711 -9.456 -17.188 1.00 85.00 321 ARG A O 1
ATOM 2517 N N . ILE A 1 322 ? 9.327 -7.354 -17.890 1.00 85.38 322 ILE A N 1
ATOM 2518 C CA . ILE A 1 322 ? 8.055 -7.187 -17.175 1.00 85.38 322 ILE A CA 1
ATOM 2519 C C 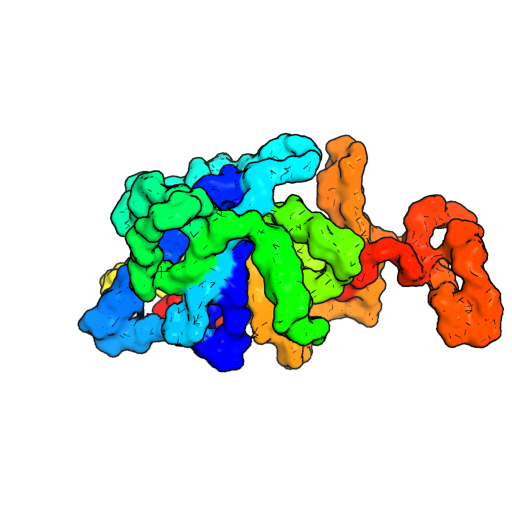. ILE A 1 322 ? 6.935 -6.728 -18.109 1.00 85.38 322 ILE A C 1
ATOM 2521 O O . ILE A 1 322 ? 7.164 -5.979 -19.060 1.00 85.38 322 ILE A O 1
ATOM 2525 N N . ASN A 1 323 ? 5.704 -7.140 -17.807 1.00 85.75 323 ASN A N 1
ATOM 2526 C CA . ASN A 1 323 ? 4.506 -6.599 -18.443 1.00 85.75 323 ASN A CA 1
ATOM 2527 C C . ASN A 1 323 ? 4.009 -5.412 -17.622 1.00 85.75 323 ASN A C 1
ATOM 2529 O O . ASN A 1 323 ? 3.526 -5.577 -16.502 1.00 85.75 323 ASN A O 1
ATOM 2533 N N . ARG A 1 324 ? 4.148 -4.206 -18.171 1.00 85.94 324 ARG A N 1
ATOM 2534 C CA . ARG A 1 324 ? 3.696 -2.982 -17.509 1.00 85.94 324 ARG A CA 1
ATOM 2535 C C . ARG A 1 324 ? 2.235 -2.724 -17.852 1.00 85.94 324 ARG A C 1
ATOM 2537 O O . ARG A 1 324 ? 1.844 -2.852 -19.010 1.00 85.94 324 ARG A O 1
ATOM 2544 N N . LEU A 1 325 ? 1.440 -2.313 -16.872 1.00 85.81 325 LEU A N 1
ATOM 2545 C CA . LEU A 1 325 ? 0.066 -1.893 -17.108 1.00 85.81 325 LEU A CA 1
ATOM 2546 C C . LEU A 1 325 ? 0.033 -0.550 -17.826 1.00 85.81 325 LEU A C 1
ATOM 2548 O O . LEU A 1 325 ? 0.724 0.409 -17.460 1.00 85.81 325 LEU A O 1
ATOM 2552 N N . VAL A 1 326 ? -0.788 -0.501 -18.869 1.00 83.31 326 VAL A N 1
ATOM 2553 C CA . VAL A 1 326 ? -0.990 0.681 -19.709 1.00 83.31 326 VAL A CA 1
ATOM 2554 C C . VAL A 1 326 ? -2.403 1.238 -19.590 1.00 83.31 326 VAL A C 1
ATOM 2556 O O . VAL A 1 326 ? -2.582 2.425 -19.857 1.00 83.31 326 VAL A O 1
ATOM 2559 N N . LYS A 1 327 ? -3.377 0.432 -19.141 1.00 83.25 327 LYS A N 1
ATOM 2560 C CA . LYS A 1 327 ? -4.762 0.870 -18.936 1.00 83.25 327 LYS A CA 1
ATOM 2561 C C . LYS A 1 327 ? -5.461 0.081 -17.825 1.00 83.25 327 LYS A C 1
ATOM 2563 O O . LYS A 1 327 ? -5.285 -1.134 -17.721 1.00 83.25 327 LYS A O 1
ATOM 2568 N N . SER A 1 328 ? -6.267 0.780 -17.029 1.00 86.00 328 SER A N 1
ATOM 2569 C CA . SER A 1 328 ? -7.183 0.199 -16.040 1.00 86.00 328 SER A CA 1
ATOM 2570 C C . SER A 1 328 ? -8.603 0.020 -16.606 1.00 86.00 328 SER A C 1
ATOM 2572 O O . SER A 1 328 ? -8.921 0.603 -17.648 1.00 86.00 328 SER A O 1
ATOM 2574 N N . PRO A 1 329 ? -9.490 -0.723 -15.913 1.00 84.38 329 PRO A N 1
ATOM 2575 C CA . PRO A 1 329 ? -10.881 -0.928 -16.337 1.00 84.38 329 PRO A CA 1
ATOM 2576 C C . PRO A 1 329 ? -11.727 0.355 -16.409 1.00 84.38 329 PRO A C 1
ATOM 2578 O O . PRO A 1 329 ? -12.812 0.346 -16.985 1.00 84.38 329 PRO A O 1
ATOM 2581 N N . GLY A 1 330 ? -11.249 1.466 -15.841 1.00 80.56 330 GLY A N 1
ATOM 2582 C CA . GLY A 1 330 ? -11.895 2.774 -15.933 1.00 80.56 330 GLY A CA 1
ATOM 2583 C C . GLY A 1 330 ? -11.486 3.707 -14.798 1.00 80.56 330 GLY A C 1
ATOM 2584 O O . GLY A 1 330 ? -11.489 3.309 -13.634 1.00 80.56 330 GLY A O 1
ATOM 2585 N N . VAL A 1 331 ? -11.157 4.958 -15.134 1.00 70.56 331 VAL A N 1
ATOM 2586 C CA . VAL A 1 331 ? -10.637 5.960 -14.183 1.00 70.56 331 VAL A CA 1
ATOM 2587 C C . VAL A 1 331 ? -11.634 6.237 -13.047 1.00 70.56 331 VAL A C 1
ATOM 2589 O O . VAL A 1 331 ? -11.264 6.182 -11.875 1.00 70.56 331 VAL A O 1
ATOM 2592 N N . ASP A 1 332 ? -12.908 6.438 -13.377 1.00 76.06 332 ASP A N 1
ATOM 2593 C CA . ASP A 1 332 ? -13.950 6.736 -12.385 1.00 76.06 332 ASP A CA 1
ATOM 2594 C C . ASP A 1 332 ? -14.488 5.486 -11.669 1.00 76.06 332 ASP A C 1
ATOM 2596 O O . ASP A 1 332 ? -14.915 5.563 -10.520 1.00 76.06 332 ASP A O 1
ATOM 2600 N N . VAL A 1 333 ? -14.388 4.312 -12.305 1.00 85.75 333 VAL A N 1
ATOM 2601 C CA . VAL A 1 333 ? -14.889 3.039 -11.753 1.00 85.75 333 VAL A CA 1
ATOM 2602 C C . VAL A 1 333 ? -14.214 2.723 -10.421 1.00 85.75 333 VAL A C 1
ATOM 2604 O O . VAL A 1 333 ? -14.857 2.269 -9.475 1.00 85.75 333 VAL A O 1
ATOM 2607 N N . PHE A 1 334 ? -12.908 2.982 -10.326 1.00 88.00 334 PHE A N 1
ATOM 2608 C CA . PHE A 1 334 ? -12.157 2.587 -9.145 1.00 88.00 334 PHE A CA 1
ATOM 2609 C C . PHE A 1 334 ? -12.514 3.392 -7.892 1.00 88.00 334 PHE A C 1
ATOM 2611 O O . PHE A 1 334 ? -12.639 2.810 -6.816 1.00 88.00 334 PHE A O 1
ATOM 2618 N N . ARG A 1 335 ? -12.685 4.718 -8.003 1.00 86.75 335 ARG A N 1
ATOM 2619 C CA . ARG A 1 335 ? -12.990 5.554 -6.827 1.00 86.75 335 ARG A CA 1
ATOM 2620 C C . ARG A 1 335 ? -14.350 5.198 -6.221 1.00 86.75 335 ARG A C 1
ATOM 2622 O O . ARG A 1 335 ? -14.481 5.176 -5.001 1.00 86.75 335 ARG A O 1
ATOM 2629 N N . GLU A 1 336 ? -15.333 4.878 -7.062 1.00 89.12 336 GLU A N 1
ATOM 2630 C CA . GLU A 1 336 ? -16.656 4.410 -6.638 1.00 89.12 336 GLU A CA 1
ATOM 2631 C C . GLU A 1 336 ? -16.548 3.030 -5.990 1.00 89.12 336 GLU A C 1
ATOM 2633 O O . GLU A 1 336 ? -17.009 2.842 -4.864 1.00 89.12 336 GLU A O 1
ATOM 2638 N N . HIS A 1 337 ? -15.845 2.100 -6.649 1.00 91.12 337 HIS A N 1
ATOM 2639 C CA . HIS A 1 337 ? -15.606 0.761 -6.117 1.00 91.12 337 HIS A CA 1
ATOM 2640 C C . HIS A 1 337 ? -14.934 0.798 -4.739 1.00 91.12 337 HIS A C 1
ATOM 2642 O O . HIS A 1 337 ? -15.359 0.092 -3.828 1.00 91.12 337 HIS A O 1
ATOM 2648 N N . TRP A 1 338 ? -13.900 1.625 -4.568 1.00 92.50 338 TRP A N 1
ATOM 2649 C CA . TRP A 1 338 ? -13.159 1.718 -3.313 1.00 92.50 338 TRP A CA 1
ATOM 2650 C C . TRP A 1 338 ? -14.023 2.280 -2.177 1.00 92.50 338 TRP A C 1
ATOM 2652 O O . TRP A 1 338 ? -14.055 1.686 -1.101 1.00 92.50 338 TRP A O 1
ATOM 2662 N N . ILE A 1 339 ? -14.767 3.370 -2.415 1.00 92.56 339 ILE A N 1
ATOM 2663 C CA . ILE A 1 339 ? -15.683 3.944 -1.415 1.00 92.56 339 ILE A CA 1
ATOM 2664 C C . ILE A 1 339 ? -16.746 2.923 -1.007 1.00 92.56 339 ILE A C 1
ATOM 2666 O O . ILE A 1 339 ? -16.934 2.681 0.185 1.00 92.56 339 ILE A O 1
ATOM 2670 N N . GLN A 1 340 ? -17.406 2.296 -1.986 1.00 92.88 340 GLN A N 1
ATOM 2671 C CA . GLN A 1 340 ? -18.466 1.330 -1.722 1.00 92.88 340 GLN A CA 1
ATOM 2672 C C . GLN A 1 340 ? -17.937 0.106 -0.973 1.00 92.88 340 GLN A C 1
ATOM 2674 O O . GLN A 1 340 ? -18.584 -0.361 -0.042 1.00 92.88 340 GLN A O 1
ATOM 2679 N N . ARG A 1 341 ? -16.761 -0.409 -1.348 1.00 92.00 341 ARG A N 1
ATOM 2680 C CA . ARG A 1 341 ? -16.181 -1.580 -0.687 1.00 92.00 341 ARG A CA 1
ATOM 2681 C C . ARG A 1 341 ? -15.799 -1.284 0.764 1.00 92.00 341 ARG A C 1
ATOM 2683 O O . ARG A 1 341 ? -16.052 -2.106 1.635 1.00 92.00 341 ARG A O 1
ATOM 2690 N N . VAL A 1 342 ? -15.193 -0.126 1.022 1.00 95.06 342 VAL A N 1
ATOM 2691 C CA . VAL A 1 342 ? -14.632 0.207 2.339 1.00 95.06 342 VAL A CA 1
ATOM 2692 C C . VAL A 1 342 ? -15.694 0.725 3.314 1.00 95.06 342 VAL A C 1
ATOM 2694 O O . VAL A 1 342 ? -15.648 0.397 4.496 1.00 95.06 342 VAL A O 1
ATOM 2697 N N . PHE A 1 343 ? -16.650 1.534 2.855 1.00 94.56 343 PHE A N 1
ATOM 2698 C CA . PHE A 1 343 ? -17.603 2.208 3.747 1.00 94.56 343 PHE A CA 1
ATOM 2699 C C . PHE A 1 343 ? -19.043 1.709 3.637 1.00 94.56 343 PHE A C 1
ATOM 2701 O O . PHE A 1 343 ? -19.833 2.008 4.539 1.00 94.56 343 PHE A O 1
ATOM 2708 N N . GLY A 1 344 ? -19.371 0.977 2.567 1.00 87.94 344 GLY A N 1
ATOM 2709 C CA . GLY A 1 344 ? -20.715 0.479 2.271 1.00 87.94 344 GLY A CA 1
ATOM 2710 C C . GLY A 1 344 ? -21.280 -0.538 3.252 1.00 87.94 344 GLY A C 1
ATOM 2711 O O . GLY A 1 344 ? -20.562 -0.995 4.183 1.00 87.94 344 GLY A O 1
#

Secondary structure (DSSP, 8-state):
-TTHHHHTS-TTT----EEEE--SSS-HHHHHHHHHHHHHHHHHHHHHHHHTT-----THHHH--PEEEE--SS-SSSPPP--HHHH-TTSSTTHHHH-GGGSPPTTGGGGGS--TTS------TTSSSEE-SS-HHHHHHHHHHHS-TT---EEE-S-GGGGHHHHHHHTTTTEEETTTTB-TTTTTT-EEEHHHHHHHHHHHHHTT-HHHHHHHHHHHHHHHHHHHH--SSSPPEEE-HHHHHHHHHHHGGGS--EE-SS-EEEEE--S-TTTTT-EEE-----PPPP-S-STT---HHHHH--TT-TT-SS-TTSS-EE--EEE-S-HHHHHHHHHHHHH-

Solvent-accessible surface area (backbone atoms only — not comparable to full-atom values): 19788 Å² total; per-residue (Å²): 115,38,70,47,55,68,46,33,27,53,57,89,72,54,84,62,73,63,48,73,38,45,24,38,55,30,54,27,70,37,47,46,48,50,54,48,19,49,37,48,28,48,49,52,28,38,53,49,24,55,76,70,73,44,79,60,66,32,41,20,54,77,76,46,58,25,32,39,20,53,40,38,70,59,61,93,70,82,76,75,58,76,37,36,93,68,28,24,82,54,52,42,57,38,44,62,77,78,42,52,88,38,46,63,66,93,68,54,68,60,60,40,51,77,64,67,98,50,80,67,78,68,77,58,92,72,53,60,52,39,65,32,63,50,50,22,50,57,53,50,57,46,52,63,69,77,43,64,88,89,72,63,76,46,78,46,80,61,67,61,64,48,44,49,76,52,41,75,76,59,46,70,67,55,56,47,31,36,71,78,35,38,36,58,91,65,45,28,58,37,56,45,42,53,69,58,50,51,65,66,43,46,65,43,37,77,72,63,37,49,49,40,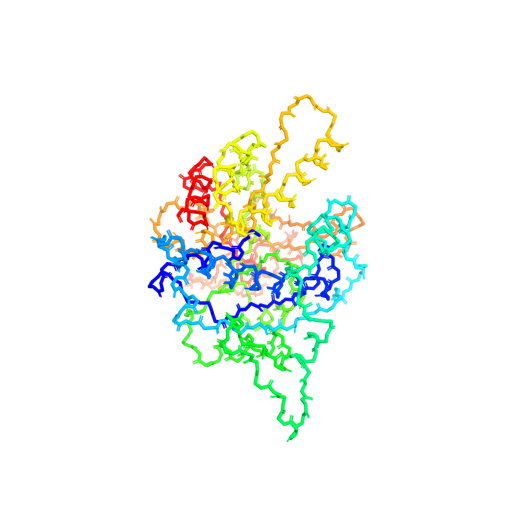44,58,50,48,52,33,50,52,53,42,40,54,47,48,48,74,72,45,97,60,93,67,82,38,61,48,62,46,38,53,39,47,42,50,52,42,72,73,47,62,88,70,72,57,61,40,54,47,96,57,65,42,53,51,45,68,37,80,77,48,92,90,44,51,75,37,80,44,63,84,79,70,98,66,82,60,42,78,80,48,85,55,97,79,63,61,49,72,69,59,42,63,63,46,89,94,32,93,83,33,81,39,20,74,93,48,81,43,72,42,64,34,42,58,36,61,82,44,62,70,57,51,61,53,51,50,51,48,55,61,70,98

pLDDT: mean 85.35, std 13.25, range [40.19, 97.88]

Nearest PDB structures (foldseek):
  5tsq-assembly1_A  TM=6.634E-01  e=8.571E-10  Leishmania braziliensis braziliensis
  3t8i-assembly1_D  TM=6.951E-01  e=1.100E-07  Saccharolobus solfataricus P2
  1q8f-assembly1_D  TM=6.623E-01  e=1.829E-07  Escherichia coli
  3mkn-assembly1_D  TM=6.606E-01  e=5.986E-07  Escherichia coli K-12
  3mkn-assembly1_A  TM=6.788E-01  e=1.319E-06  Escherichia coli K-12

InterPro domains:
  IPR001910 Inosine/uridine-preferring nucleoside hydrolase domain [PF01156] (1-163)
  IPR023186 Inosine/uridine-preferring nucleoside hydrolase [PTHR12304] (1-162)
  IPR036452 Ribonucleoside hydrolase-like [G3DSA:3.90.245.10] (1-170)
  IPR036452 Ribonucleoside hydrolase-like [G3DSA:3.90.245.10] (171-305)
  IPR036452 Ribonucleoside hydrolase-like [SSF53590] (1-285)

Foldseek 3Di:
DQVLQQQQDALVLDAAQADEFEAFQAFSVLSLQVVLLVLLLLLVLLVLCVVVVHDSGRNNLVVHAHEYAYAYGAAPDDDGHHNCLQCNNSNQNPLCVVCVVSTDDPPVVVQQDDPPPPDDPPPPPSSSHRYHVDHPLVVVVVCCVVDDPPPAAAEEEGDCRSCVVVCVVPNCVRYQYLPPQEPCVFAQPLWDFPVNLCVLLVVLVVSPRSVSVSVCRRVNVSQVSQVVPDPDPDGRTDGPSSNVSSVCVSCVPVPLFDWPPWFWQWDADCDDPVRHRPTDTDPDPDAQDDQQPDPPDPDVVNQCPDPPPVVSNSYPPDGRGDTHTRYGNDSNVSVVSSSVSNRD